Protein AF-X0WJX1-F1 (afdb_monomer_lite)

Organism: NCBI:txid412755

Structure (mmCIF, N/CA/C/O backbone):
data_AF-X0WJX1-F1
#
_entry.id   AF-X0WJX1-F1
#
loop_
_atom_site.group_PDB
_atom_site.id
_atom_site.type_symbol
_atom_site.label_atom_id
_atom_site.label_alt_id
_atom_site.label_comp_id
_atom_site.label_asym_id
_atom_site.label_entity_id
_atom_site.label_seq_id
_atom_site.pdbx_PDB_ins_code
_atom_site.Cartn_x
_atom_site.Cartn_y
_atom_site.Cartn_z
_atom_site.occupancy
_atom_site.B_iso_or_equiv
_atom_site.auth_seq_id
_atom_site.auth_comp_id
_atom_site.auth_asym_id
_atom_site.auth_atom_id
_atom_site.pdbx_PDB_model_num
ATOM 1 N N . ARG A 1 1 ? 23.189 -11.503 -20.095 1.00 78.62 1 ARG A N 1
ATOM 2 C CA . ARG A 1 1 ? 23.858 -11.093 -18.830 1.00 78.62 1 ARG A CA 1
ATOM 3 C C . ARG A 1 1 ? 22.917 -10.537 -17.749 1.00 78.62 1 ARG A C 1
ATOM 5 O O . ARG A 1 1 ? 22.653 -11.274 -16.818 1.00 78.62 1 ARG A O 1
ATOM 12 N N . THR A 1 2 ? 22.376 -9.306 -17.807 1.00 86.94 2 THR A N 1
ATOM 13 C CA . THR A 1 2 ? 21.554 -8.773 -16.679 1.00 86.94 2 THR A CA 1
ATOM 14 C C . THR A 1 2 ? 20.270 -9.571 -16.423 1.00 86.94 2 THR A C 1
ATOM 16 O O . THR A 1 2 ? 19.954 -9.858 -15.275 1.00 86.94 2 THR A O 1
ATOM 19 N N . ARG A 1 3 ? 19.555 -9.987 -17.480 1.00 89.62 3 ARG A N 1
ATOM 20 C CA . ARG A 1 3 ? 18.350 -10.829 -17.344 1.00 89.62 3 ARG A CA 1
ATOM 21 C C . ARG A 1 3 ? 18.671 -12.186 -16.714 1.00 89.62 3 ARG A C 1
ATOM 23 O O . ARG A 1 3 ? 18.018 -12.564 -15.757 1.00 89.62 3 ARG A O 1
ATOM 30 N N . GLU A 1 4 ? 19.732 -12.846 -17.180 1.00 94.75 4 GLU A N 1
ATOM 31 C CA . GLU A 1 4 ? 20.215 -14.113 -16.604 1.00 94.75 4 GLU A CA 1
ATOM 32 C C . GLU A 1 4 ? 20.578 -13.968 -15.122 1.00 94.75 4 GLU A C 1
ATOM 34 O O . GLU A 1 4 ? 20.281 -14.858 -14.336 1.00 94.75 4 GLU A O 1
ATOM 39 N N . MET A 1 5 ? 21.196 -12.846 -14.728 1.00 95.44 5 MET A N 1
ATOM 40 C CA . MET A 1 5 ? 21.497 -12.571 -13.320 1.00 95.44 5 MET A CA 1
ATOM 41 C C . MET A 1 5 ? 20.218 -12.435 -12.492 1.00 95.44 5 MET A C 1
ATOM 43 O O . MET A 1 5 ? 20.130 -13.039 -11.430 1.00 95.44 5 MET A O 1
ATOM 47 N N . ILE A 1 6 ? 19.227 -11.674 -12.969 1.00 94.31 6 ILE A N 1
ATOM 48 C CA . ILE A 1 6 ? 17.937 -11.510 -12.279 1.00 94.31 6 ILE A CA 1
ATOM 49 C C . ILE A 1 6 ? 17.223 -12.856 -12.157 1.00 94.31 6 ILE A C 1
ATOM 51 O O . ILE A 1 6 ? 16.832 -13.243 -11.062 1.00 94.31 6 ILE A O 1
ATOM 55 N N . GLU A 1 7 ? 17.109 -13.595 -13.257 1.00 97.25 7 GLU A N 1
ATOM 56 C CA . GLU A 1 7 ? 16.493 -14.921 -13.284 1.00 97.25 7 GLU A CA 1
ATOM 57 C C . GLU A 1 7 ? 17.189 -15.892 -12.321 1.00 97.25 7 GLU A C 1
ATOM 59 O O . GLU A 1 7 ? 16.522 -16.561 -11.534 1.00 97.25 7 GLU A O 1
ATOM 64 N N . TRP A 1 8 ? 18.529 -15.925 -12.331 1.00 98.19 8 TRP A N 1
ATOM 65 C CA . TRP A 1 8 ? 19.324 -16.728 -11.402 1.00 98.19 8 TRP A CA 1
ATOM 66 C C . TRP A 1 8 ? 19.063 -16.321 -9.948 1.00 98.19 8 TRP A C 1
ATOM 68 O O . TRP A 1 8 ? 18.790 -17.193 -9.130 1.00 98.19 8 TRP A O 1
ATOM 78 N N . MET A 1 9 ? 19.072 -15.021 -9.625 1.00 97.25 9 MET A N 1
ATOM 79 C CA . MET A 1 9 ? 18.833 -14.540 -8.257 1.00 97.25 9 MET A CA 1
ATOM 80 C C . MET A 1 9 ? 17.450 -14.949 -7.750 1.00 97.25 9 MET A C 1
ATOM 82 O O . MET A 1 9 ? 17.339 -15.491 -6.655 1.00 97.25 9 MET A O 1
ATOM 86 N N . ILE A 1 10 ? 16.398 -14.733 -8.545 1.00 97.81 10 ILE A N 1
ATOM 87 C CA . ILE A 1 10 ? 15.034 -15.091 -8.139 1.00 97.81 10 ILE A CA 1
ATOM 88 C C . ILE A 1 10 ? 14.882 -16.607 -7.998 1.00 97.81 10 ILE A C 1
ATOM 90 O O . ILE A 1 10 ? 14.261 -17.069 -7.040 1.00 97.81 10 ILE A O 1
ATOM 94 N N . ARG A 1 11 ? 15.491 -17.387 -8.899 1.00 98.44 11 ARG A N 1
ATOM 95 C CA . ARG A 1 11 ? 15.515 -18.848 -8.793 1.00 98.44 11 ARG A CA 1
ATOM 96 C C . ARG A 1 11 ? 16.143 -19.310 -7.489 1.00 98.44 11 ARG A C 1
ATOM 98 O O . ARG A 1 11 ? 15.548 -20.128 -6.794 1.00 98.44 11 ARG A O 1
ATOM 105 N N . GLU A 1 12 ? 17.322 -18.799 -7.153 1.00 98.44 12 GLU A N 1
ATOM 106 C CA . GLU A 1 12 ? 18.006 -19.199 -5.925 1.00 98.44 12 GLU A CA 1
ATOM 107 C C . GLU A 1 12 ? 17.235 -18.748 -4.679 1.00 98.44 12 GLU A C 1
ATOM 109 O O . GLU A 1 12 ? 17.105 -19.529 -3.740 1.00 98.44 12 GLU A O 1
ATOM 114 N N . ILE A 1 13 ? 16.632 -17.554 -4.685 1.00 97.75 13 ILE A N 1
ATOM 115 C CA . ILE A 1 13 ? 15.759 -17.114 -3.589 1.00 97.75 13 ILE A CA 1
ATOM 116 C C . ILE A 1 13 ? 14.587 -18.088 -3.410 1.00 97.75 13 ILE A C 1
ATOM 118 O O . ILE A 1 13 ? 14.368 -18.568 -2.302 1.00 97.75 13 ILE A O 1
ATOM 122 N N . LYS A 1 14 ? 13.855 -18.426 -4.477 1.00 97.88 14 LYS A N 1
ATOM 123 C CA . LYS A 1 14 ? 12.682 -19.311 -4.391 1.00 97.88 14 LYS A CA 1
ATOM 124 C C . LYS A 1 14 ? 13.047 -20.749 -4.001 1.00 97.88 14 LYS A C 1
ATOM 126 O O . LYS A 1 14 ? 12.298 -21.368 -3.255 1.00 97.88 14 LYS A O 1
ATOM 131 N N . ARG A 1 15 ? 14.217 -21.255 -4.416 1.00 98.06 15 ARG A N 1
ATOM 132 C CA . ARG A 1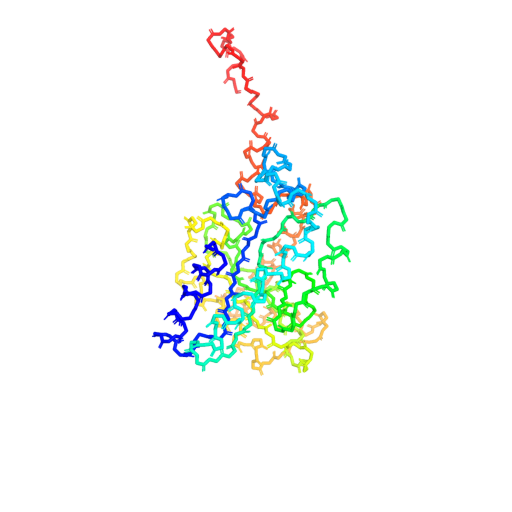 15 ? 14.733 -22.568 -3.971 1.00 98.06 15 ARG A CA 1
ATOM 133 C C . ARG A 1 15 ? 14.989 -22.615 -2.472 1.00 98.06 15 ARG A C 1
ATOM 135 O O . ARG A 1 15 ? 14.699 -23.621 -1.836 1.00 98.06 15 ARG A O 1
ATOM 142 N N . ASN A 1 16 ? 15.566 -21.543 -1.932 1.00 98.12 16 ASN A N 1
ATOM 143 C CA . ASN A 1 16 ? 15.944 -21.466 -0.522 1.00 98.12 16 ASN A CA 1
ATOM 144 C C . ASN A 1 16 ? 14.793 -20.979 0.373 1.00 98.12 16 ASN A C 1
ATOM 146 O O . ASN A 1 16 ? 14.820 -21.213 1.577 1.00 98.12 16 ASN A O 1
ATOM 150 N N . VAL A 1 17 ? 13.774 -20.340 -0.206 1.00 97.69 17 VAL A N 1
ATOM 151 C CA . VAL A 1 17 ? 12.553 -19.892 0.476 1.00 97.69 17 VAL A CA 1
ATOM 152 C C . VAL A 1 17 ? 11.328 -20.393 -0.306 1.00 97.69 17 VAL A C 1
ATOM 154 O O . VAL A 1 17 ? 10.692 -19.612 -1.021 1.00 97.69 17 VAL A O 1
ATOM 157 N N . PRO A 1 18 ? 10.980 -21.693 -0.202 1.00 94.50 18 PRO A N 1
ATOM 158 C CA . PRO A 1 18 ? 9.884 -22.284 -0.976 1.00 94.50 18 PRO A CA 1
ATOM 159 C C . PRO A 1 18 ? 8.539 -21.580 -0.763 1.00 94.50 18 PRO A C 1
ATOM 161 O O . PRO A 1 18 ? 7.772 -21.415 -1.714 1.00 94.50 18 PRO A O 1
ATOM 164 N N . ASP A 1 19 ? 8.304 -21.064 0.446 1.00 96.38 19 ASP A N 1
ATOM 165 C CA . ASP A 1 19 ? 7.074 -20.362 0.833 1.00 96.38 19 ASP A CA 1
ATOM 166 C C . ASP A 1 19 ? 7.036 -18.889 0.394 1.00 96.38 19 ASP A C 1
ATOM 168 O O . ASP A 1 19 ? 6.080 -18.174 0.695 1.00 96.38 19 ASP A O 1
ATOM 172 N N . LEU A 1 20 ? 8.050 -18.400 -0.336 1.00 95.81 20 LEU A N 1
ATOM 173 C CA . LEU A 1 20 ? 8.022 -17.050 -0.897 1.00 95.81 20 LEU A CA 1
ATOM 174 C C . LEU A 1 20 ? 6.826 -16.912 -1.849 1.00 95.81 20 LEU A C 1
ATOM 176 O O . LEU A 1 20 ? 6.872 -17.405 -2.975 1.00 95.81 20 LEU A O 1
ATOM 180 N N . ALA A 1 21 ? 5.770 -16.238 -1.401 1.00 94.00 21 ALA A N 1
ATOM 181 C CA . ALA A 1 21 ? 4.528 -16.087 -2.157 1.00 94.00 21 ALA A CA 1
ATOM 182 C C . ALA A 1 21 ? 4.485 -14.803 -2.993 1.00 94.00 21 ALA A C 1
ATOM 184 O O . ALA A 1 21 ? 3.851 -14.772 -4.047 1.00 94.00 21 ALA A O 1
ATOM 185 N N . ALA A 1 22 ? 5.158 -13.740 -2.546 1.00 93.19 22 ALA A N 1
ATOM 186 C CA . ALA A 1 22 ? 5.108 -12.444 -3.205 1.00 93.19 22 ALA A CA 1
ATOM 187 C C . ALA A 1 22 ? 6.441 -11.695 -3.135 1.00 93.19 22 ALA A C 1
ATOM 189 O O . ALA A 1 22 ? 7.168 -11.775 -2.146 1.00 93.19 22 ALA A O 1
ATOM 190 N N . ILE A 1 23 ? 6.725 -10.918 -4.178 1.00 92.88 23 ILE A N 1
ATOM 191 C CA . ILE A 1 23 ? 7.817 -9.946 -4.219 1.00 92.88 23 ILE A CA 1
ATOM 192 C C . ILE A 1 23 ? 7.201 -8.573 -4.440 1.00 92.88 23 ILE A C 1
ATOM 194 O O . ILE A 1 23 ? 6.496 -8.357 -5.424 1.00 92.88 23 ILE A O 1
ATOM 198 N N . VAL A 1 24 ? 7.502 -7.631 -3.548 1.00 89.19 24 VAL A N 1
ATOM 199 C CA . VAL A 1 24 ? 7.179 -6.218 -3.750 1.00 89.19 24 VAL A CA 1
ATOM 200 C C . VAL A 1 24 ? 8.448 -5.499 -4.189 1.00 89.19 24 VAL A C 1
ATOM 202 O O . VAL A 1 24 ? 9.474 -5.575 -3.519 1.00 89.19 24 VAL A O 1
ATOM 205 N N . THR A 1 25 ? 8.390 -4.813 -5.323 1.00 85.88 25 THR A N 1
ATOM 206 C CA . THR A 1 25 ? 9.507 -4.047 -5.878 1.00 85.88 25 THR A CA 1
ATOM 207 C C . THR A 1 25 ? 9.059 -2.649 -6.287 1.00 85.88 25 THR A C 1
ATOM 209 O O . THR A 1 25 ? 7.868 -2.330 -6.282 1.00 85.88 25 THR A O 1
ATOM 212 N N . GLY A 1 26 ? 10.013 -1.791 -6.620 1.00 81.88 26 GLY A N 1
ATOM 213 C CA . GLY A 1 26 ? 9.748 -0.451 -7.105 1.00 81.88 26 GLY A CA 1
ATOM 214 C C . GLY A 1 26 ? 10.733 -0.043 -8.188 1.00 81.88 26 GLY A C 1
ATOM 215 O O . GLY A 1 26 ? 11.885 -0.468 -8.193 1.00 81.88 26 GLY A O 1
ATOM 216 N N . ALA A 1 27 ? 10.260 0.796 -9.101 1.00 74.69 27 ALA A N 1
ATOM 217 C CA . ALA A 1 27 ? 11.082 1.498 -10.075 1.00 74.69 27 ALA A CA 1
ATOM 218 C C . ALA A 1 27 ? 10.940 2.997 -9.805 1.00 74.69 27 ALA A C 1
ATOM 220 O O . ALA A 1 27 ? 10.311 3.732 -10.565 1.00 74.69 27 ALA A O 1
ATOM 221 N N . ASN A 1 28 ? 11.496 3.440 -8.680 1.00 65.06 28 ASN A N 1
ATOM 222 C CA . ASN A 1 28 ? 11.810 4.842 -8.458 1.00 65.06 28 ASN A CA 1
ATOM 223 C C . ASN A 1 28 ? 13.327 5.036 -8.558 1.00 65.06 28 ASN A C 1
ATOM 225 O O . ASN A 1 28 ? 14.093 4.188 -8.110 1.00 65.06 28 ASN A O 1
ATOM 229 N N . ASP A 1 29 ? 13.712 6.097 -9.268 1.00 59.12 29 ASP A N 1
ATOM 230 C CA . ASP A 1 29 ? 14.718 7.129 -8.966 1.00 59.12 29 ASP A CA 1
ATOM 231 C C . ASP A 1 29 ? 16.084 6.793 -8.288 1.00 59.12 29 ASP A C 1
ATOM 233 O O . ASP A 1 29 ? 17.008 7.591 -8.381 1.00 59.12 29 ASP A O 1
ATOM 237 N N . SER A 1 30 ? 16.315 5.611 -7.716 1.00 50.62 30 SER A N 1
ATOM 238 C CA . SER A 1 30 ? 17.460 5.296 -6.844 1.00 50.62 30 SER A CA 1
ATOM 239 C C . SER A 1 30 ? 18.292 4.079 -7.303 1.00 50.62 30 SER A C 1
ATOM 241 O O . SER A 1 30 ? 18.772 3.299 -6.485 1.00 50.62 30 SER A O 1
ATOM 243 N N . GLY A 1 31 ? 18.479 3.888 -8.616 1.00 50.78 31 GLY A N 1
ATOM 244 C CA . GLY A 1 31 ? 19.425 2.897 -9.172 1.00 50.78 31 GLY A CA 1
ATOM 245 C C . GLY A 1 31 ? 18.824 1.563 -9.640 1.00 50.78 31 GLY A C 1
ATOM 246 O O . GLY A 1 31 ? 19.484 0.834 -10.375 1.00 50.78 31 GLY A O 1
ATOM 247 N N . ALA A 1 32 ? 17.551 1.289 -9.341 1.00 58.50 32 ALA A N 1
ATOM 248 C CA . ALA A 1 32 ? 16.763 0.218 -9.976 1.00 58.50 32 ALA A CA 1
ATOM 249 C C . ALA A 1 32 ? 16.060 0.682 -11.275 1.00 58.50 32 ALA A C 1
ATOM 251 O O . ALA A 1 32 ? 15.139 0.034 -11.771 1.00 58.50 32 ALA A O 1
ATOM 252 N N . GLY A 1 33 ? 16.463 1.844 -11.804 1.00 66.94 33 GLY A N 1
ATOM 253 C CA . GLY A 1 33 ? 15.782 2.543 -12.889 1.00 66.94 33 GLY A CA 1
ATOM 254 C C . GLY A 1 33 ? 15.712 1.735 -14.184 1.00 66.94 33 GLY A C 1
ATOM 255 O O . GLY A 1 33 ? 16.702 1.183 -14.665 1.00 66.94 33 GLY A O 1
ATOM 256 N N . LEU A 1 34 ? 14.529 1.715 -14.790 1.00 83.50 34 LEU A N 1
ATOM 257 C CA . LEU A 1 34 ? 14.324 1.166 -16.125 1.00 83.50 34 LEU A CA 1
ATOM 258 C C . LEU A 1 34 ? 14.951 2.124 -17.134 1.00 83.50 34 LEU A C 1
ATOM 260 O O . LEU A 1 34 ? 14.511 3.265 -17.225 1.00 83.50 34 LEU A O 1
ATOM 264 N N . CYS A 1 35 ? 15.990 1.689 -17.851 1.00 86.38 35 CYS A N 1
ATOM 265 C CA . CYS A 1 35 ? 16.678 2.507 -18.860 1.00 86.38 35 CYS A CA 1
ATOM 266 C C . CYS A 1 35 ? 15.691 3.266 -19.764 1.00 86.38 35 CYS A C 1
ATOM 268 O O . CYS A 1 35 ? 14.713 2.687 -20.214 1.00 86.38 35 CYS A O 1
ATOM 270 N N . TRP A 1 36 ? 15.956 4.548 -20.009 1.00 87.94 36 TRP A N 1
ATOM 271 C CA . TRP A 1 36 ? 15.158 5.489 -20.797 1.00 87.94 36 TRP A CA 1
ATOM 272 C C . TRP A 1 36 ? 13.685 5.621 -20.378 1.00 87.94 36 TRP A C 1
ATOM 274 O O . TRP A 1 36 ? 12.875 6.042 -21.201 1.00 87.94 36 TRP A O 1
ATOM 284 N N . ALA A 1 37 ? 13.318 5.260 -19.145 1.00 86.81 37 ALA A N 1
ATOM 285 C CA . ALA A 1 37 ? 12.020 5.634 -18.582 1.00 86.81 37 ALA A CA 1
ATOM 286 C C . ALA A 1 37 ? 11.960 7.147 -18.325 1.00 86.81 37 ALA A C 1
ATOM 288 O O . ALA A 1 37 ? 12.982 7.762 -18.001 1.00 86.81 37 ALA A O 1
ATOM 289 N N . ALA A 1 38 ? 10.767 7.730 -18.450 1.00 86.50 38 ALA A N 1
ATOM 290 C CA . ALA A 1 38 ? 10.569 9.177 -18.389 1.00 86.50 38 ALA A CA 1
ATOM 291 C C . ALA A 1 38 ? 11.017 9.793 -17.052 1.00 86.50 38 ALA A C 1
ATOM 293 O O . ALA A 1 38 ? 11.699 10.817 -17.025 1.00 86.50 38 ALA A O 1
ATOM 294 N N . ALA A 1 39 ? 10.675 9.146 -15.936 1.00 81.44 39 ALA A N 1
ATOM 295 C CA . ALA A 1 39 ? 10.770 9.743 -14.604 1.00 81.44 39 ALA A CA 1
ATOM 296 C C . ALA A 1 39 ? 12.065 9.423 -13.828 1.00 81.44 39 ALA A C 1
ATOM 298 O O . ALA A 1 39 ? 12.080 9.389 -12.594 1.00 81.44 39 ALA A O 1
ATOM 299 N N . GLN A 1 40 ? 13.167 9.161 -14.531 1.00 79.12 40 GLN A N 1
ATOM 300 C CA . GLN A 1 40 ? 14.485 9.047 -13.900 1.00 79.12 40 GLN A CA 1
ATOM 301 C C . GLN A 1 40 ? 14.994 10.435 -13.460 1.00 79.12 40 GLN A C 1
ATOM 303 O O . GLN A 1 40 ? 14.834 11.396 -14.205 1.00 79.12 40 GLN A O 1
ATOM 308 N N . TYR A 1 41 ? 15.657 10.557 -12.296 1.00 75.31 41 TYR A N 1
ATOM 309 C CA . TYR A 1 41 ? 16.205 11.843 -11.803 1.00 75.31 41 TYR A CA 1
ATOM 310 C C . TYR A 1 41 ? 17.024 12.642 -12.834 1.00 75.31 41 TYR A C 1
ATOM 312 O O . TYR A 1 41 ? 16.776 13.837 -12.978 1.00 75.31 41 TYR A O 1
ATOM 320 N N . PRO A 1 42 ? 17.990 12.043 -13.556 1.00 79.88 42 PRO A N 1
ATOM 321 C CA . PRO A 1 42 ? 18.753 12.753 -14.588 1.00 79.88 42 PRO A CA 1
ATOM 322 C C . PRO A 1 42 ? 17.984 12.945 -15.910 1.00 79.88 42 PRO A C 1
ATOM 324 O O . PRO A 1 42 ? 18.572 13.388 -16.895 1.00 79.88 42 PRO A O 1
ATOM 327 N N . GLY A 1 43 ? 16.701 12.584 -15.958 1.00 82.50 43 GLY A N 1
ATOM 328 C CA . GLY A 1 43 ? 15.929 12.408 -17.183 1.00 82.50 43 GLY A CA 1
ATOM 329 C C . GLY A 1 43 ? 16.190 11.054 -17.859 1.00 82.50 43 GLY A C 1
ATOM 330 O O . GLY A 1 43 ? 17.018 10.270 -17.382 1.00 82.50 43 GLY A O 1
ATOM 331 N N . PRO A 1 44 ? 15.498 10.765 -18.977 1.00 86.81 44 PRO A N 1
ATOM 332 C CA . PRO A 1 44 ? 15.606 9.493 -19.686 1.00 86.81 44 PRO A CA 1
ATOM 333 C C . PRO A 1 44 ? 17.050 9.170 -20.079 1.00 86.81 44 PRO A C 1
ATOM 335 O O . PRO A 1 44 ? 17.638 9.850 -20.923 1.00 86.81 44 PRO A O 1
ATOM 338 N N . ASN A 1 45 ? 17.623 8.114 -19.497 1.00 86.44 45 ASN A N 1
ATOM 339 C CA . ASN A 1 45 ? 18.992 7.707 -19.789 1.00 86.44 45 ASN A CA 1
ATOM 340 C C . ASN A 1 45 ? 19.208 6.186 -19.765 1.00 86.44 45 ASN A C 1
ATOM 342 O O . ASN A 1 45 ? 18.409 5.409 -19.241 1.00 86.44 45 ASN A O 1
ATOM 346 N N . GLY A 1 46 ? 20.324 5.738 -20.334 1.00 86.94 46 GLY A N 1
ATOM 347 C CA . GLY A 1 46 ? 20.749 4.344 -20.268 1.00 86.94 46 GLY A CA 1
ATOM 348 C C . GLY A 1 46 ? 21.524 3.903 -21.506 1.00 86.94 46 GLY A C 1
ATOM 349 O O . GLY A 1 46 ? 21.850 4.723 -22.367 1.00 86.94 46 GLY A O 1
ATOM 350 N N . PRO A 1 47 ? 21.821 2.598 -21.630 1.00 88.56 47 PRO A N 1
ATOM 351 C CA . PRO A 1 47 ? 22.508 2.063 -22.797 1.00 88.56 47 PRO A CA 1
ATOM 352 C C . PRO A 1 47 ? 21.753 2.365 -24.096 1.00 88.56 47 PRO A C 1
ATOM 354 O O . PRO A 1 47 ? 20.529 2.225 -24.164 1.00 88.56 47 PRO A O 1
ATOM 357 N N . GLN A 1 48 ? 22.483 2.736 -25.151 1.00 91.06 48 GLN A N 1
ATOM 358 C CA . GLN A 1 48 ? 21.891 3.138 -26.433 1.00 91.06 48 GLN A CA 1
ATOM 359 C C . GLN A 1 48 ? 21.022 2.035 -27.058 1.00 91.06 48 GLN A C 1
ATOM 361 O O . GLN A 1 48 ? 19.976 2.327 -27.631 1.00 91.06 48 GLN A O 1
ATOM 366 N N . HIS A 1 49 ? 21.408 0.765 -26.896 1.00 89.56 49 HIS A N 1
ATOM 367 C CA . HIS A 1 49 ? 20.654 -0.374 -27.431 1.00 89.56 49 HIS A CA 1
ATOM 368 C C . HIS A 1 49 ? 19.266 -0.549 -26.790 1.00 89.56 49 HIS A C 1
ATOM 370 O O . HIS A 1 49 ? 18.420 -1.230 -27.358 1.00 89.56 49 HIS A O 1
ATOM 376 N N . CYS A 1 50 ? 19.013 0.064 -25.629 1.00 88.88 50 CYS A N 1
ATOM 377 C CA . CYS A 1 50 ? 17.708 0.026 -24.973 1.00 88.88 50 CYS A CA 1
ATOM 378 C C . CYS A 1 50 ? 16.786 1.184 -25.370 1.00 88.88 50 CYS A C 1
ATOM 380 O O . CYS A 1 50 ? 15.614 1.167 -24.995 1.00 88.88 50 CYS A O 1
ATOM 382 N N . ARG A 1 51 ? 17.296 2.203 -26.075 1.00 90.81 51 ARG A N 1
ATOM 383 C CA . ARG A 1 51 ? 16.582 3.468 -26.307 1.00 90.81 51 ARG A CA 1
ATOM 384 C C . ARG A 1 51 ? 15.299 3.296 -27.115 1.00 90.81 51 ARG A C 1
ATOM 386 O O . ARG A 1 51 ? 14.318 3.968 -26.834 1.00 90.81 51 ARG A O 1
ATOM 393 N N . SER A 1 52 ? 15.308 2.399 -28.098 1.00 93.19 52 SER A N 1
ATOM 394 C CA . SER A 1 52 ? 14.158 2.116 -28.966 1.00 93.19 52 SER A CA 1
ATOM 395 C C . SER A 1 52 ? 13.144 1.144 -28.357 1.00 93.19 52 SER A C 1
ATOM 397 O O . SER A 1 52 ? 12.093 0.911 -28.946 1.00 93.19 52 SER A O 1
ATOM 399 N N . ILE A 1 53 ? 13.445 0.554 -27.198 1.00 91.81 53 ILE A N 1
ATOM 400 C CA . ILE A 1 53 ? 12.534 -0.357 -26.504 1.00 91.81 53 ILE A CA 1
ATOM 401 C C . ILE A 1 53 ? 11.572 0.497 -25.676 1.00 91.81 53 ILE A C 1
ATOM 403 O O . ILE A 1 53 ? 12.020 1.367 -24.938 1.00 91.81 53 ILE A O 1
ATOM 407 N N . SER A 1 54 ? 10.263 0.268 -25.764 1.00 91.62 54 SER A N 1
ATOM 408 C CA . SER A 1 54 ? 9.298 1.020 -24.953 1.00 91.62 54 SER A CA 1
ATOM 409 C C . SER A 1 54 ? 9.405 0.672 -23.463 1.00 91.62 54 SER A C 1
ATOM 411 O O . SER A 1 54 ? 9.820 -0.432 -23.092 1.00 91.62 54 SER A O 1
ATOM 413 N N . THR A 1 55 ? 8.987 1.588 -22.583 1.00 90.25 55 THR A N 1
ATOM 414 C CA . THR A 1 55 ? 8.937 1.337 -21.132 1.00 90.25 55 THR A CA 1
ATOM 415 C C . THR A 1 55 ? 8.068 0.128 -20.798 1.00 90.25 55 THR A C 1
ATOM 417 O O . THR A 1 55 ? 8.521 -0.749 -20.065 1.00 90.25 55 THR A O 1
ATOM 420 N N . ALA A 1 56 ? 6.897 -0.009 -21.423 1.00 91.75 56 ALA A N 1
ATOM 421 C CA . ALA A 1 56 ? 6.037 -1.176 -21.249 1.00 91.75 56 ALA A CA 1
ATOM 422 C C . ALA A 1 56 ? 6.720 -2.500 -21.627 1.00 91.75 56 ALA A C 1
ATOM 424 O O . ALA A 1 56 ? 6.675 -3.462 -20.858 1.00 91.75 56 ALA A O 1
ATOM 425 N N . GLN A 1 57 ? 7.446 -2.543 -22.752 1.00 93.62 57 GLN A N 1
ATOM 426 C CA . GLN A 1 57 ? 8.187 -3.741 -23.156 1.00 93.62 57 GLN A CA 1
ATOM 427 C C . GLN A 1 57 ? 9.315 -4.077 -22.170 1.00 93.62 57 GLN A C 1
ATOM 429 O O . GLN A 1 57 ? 9.549 -5.255 -21.889 1.00 93.62 57 GLN A O 1
ATOM 434 N N . ARG A 1 58 ? 9.995 -3.063 -21.614 1.00 90.88 58 ARG A N 1
ATOM 435 C CA . ARG A 1 58 ? 11.027 -3.237 -20.576 1.00 90.88 58 ARG A CA 1
ATOM 436 C C . ARG A 1 58 ? 10.443 -3.784 -19.273 1.00 90.88 58 ARG A C 1
ATOM 438 O O . ARG A 1 58 ? 10.994 -4.742 -18.733 1.00 90.88 58 ARG A O 1
ATOM 445 N N . VAL A 1 59 ? 9.326 -3.224 -18.802 1.00 92.31 59 VAL A N 1
ATOM 446 C CA . VAL A 1 59 ? 8.616 -3.691 -17.597 1.00 92.31 59 VAL A CA 1
ATOM 447 C C . VAL A 1 59 ? 8.157 -5.129 -17.777 1.00 92.31 59 VAL A C 1
ATOM 449 O O . VAL A 1 59 ? 8.488 -5.975 -16.949 1.00 92.31 59 VAL A O 1
ATOM 452 N N . ARG A 1 60 ? 7.469 -5.433 -18.883 1.00 94.75 60 ARG A N 1
ATOM 453 C CA . ARG A 1 60 ? 7.012 -6.789 -19.204 1.00 94.75 60 ARG A CA 1
ATOM 454 C C . ARG A 1 60 ? 8.170 -7.784 -19.194 1.00 94.75 60 ARG A C 1
ATOM 456 O O . ARG A 1 60 ? 8.123 -8.780 -18.483 1.00 94.75 60 ARG A O 1
ATOM 463 N N . THR A 1 61 ? 9.234 -7.459 -19.925 1.00 94.25 61 THR A N 1
ATOM 464 C CA . THR A 1 61 ? 10.471 -8.247 -20.009 1.00 9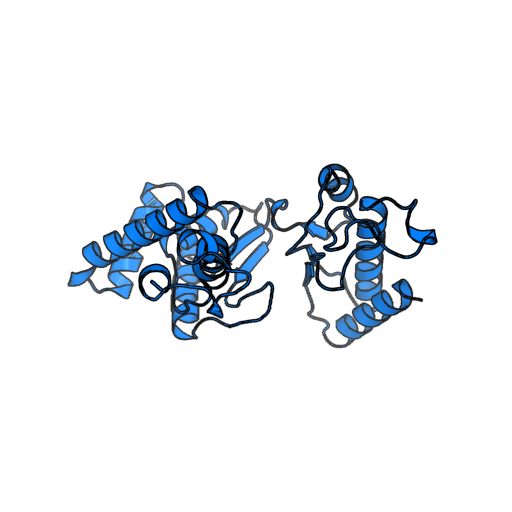4.25 61 THR A CA 1
ATOM 465 C C . THR A 1 61 ? 11.047 -8.550 -18.627 1.00 94.25 61 THR A C 1
ATOM 467 O O . THR A 1 61 ? 11.436 -9.689 -18.360 1.00 94.25 61 THR A O 1
ATOM 470 N N . LEU A 1 62 ? 11.126 -7.546 -17.753 1.00 93.62 62 LEU A N 1
ATOM 471 C CA . LEU A 1 62 ? 11.624 -7.705 -16.391 1.00 93.62 62 LEU A CA 1
ATOM 472 C C . LEU A 1 62 ? 10.705 -8.613 -15.562 1.00 93.62 62 LEU A C 1
ATOM 474 O O . LEU A 1 62 ? 11.191 -9.560 -14.949 1.00 93.62 62 LEU A O 1
ATOM 478 N N . CYS A 1 63 ? 9.393 -8.374 -15.594 1.00 95.75 63 CYS A N 1
ATOM 479 C CA . CYS A 1 63 ? 8.410 -9.166 -14.853 1.00 95.75 63 CYS A CA 1
ATOM 480 C C . CYS A 1 63 ? 8.420 -10.638 -15.292 1.00 95.75 63 CYS A C 1
ATOM 482 O O . CYS A 1 63 ? 8.481 -11.529 -14.451 1.00 95.75 63 CYS A O 1
ATOM 484 N N . GLU A 1 64 ? 8.443 -10.905 -16.601 1.00 97.31 64 GLU A N 1
ATOM 485 C CA . GLU A 1 64 ? 8.553 -12.262 -17.153 1.00 97.31 64 GLU A CA 1
ATOM 486 C C . GLU A 1 64 ? 9.848 -12.954 -16.703 1.00 97.31 64 GLU A C 1
ATOM 488 O O . GLU A 1 64 ? 9.823 -14.126 -16.338 1.00 97.31 64 GLU A O 1
ATOM 493 N N . THR A 1 65 ? 10.966 -12.218 -16.664 1.00 96.81 65 THR A N 1
ATOM 494 C CA . THR A 1 65 ? 12.264 -12.744 -16.199 1.00 96.81 65 THR A CA 1
ATOM 495 C C . THR A 1 65 ? 12.202 -13.145 -14.718 1.00 96.81 65 THR A C 1
ATOM 497 O O . THR A 1 65 ? 12.714 -14.196 -14.336 1.00 96.81 65 THR A O 1
ATOM 500 N N . ILE A 1 66 ? 11.547 -12.334 -13.881 1.00 97.12 66 ILE A N 1
ATOM 501 C CA . ILE A 1 66 ? 11.345 -12.629 -12.456 1.00 97.12 66 ILE A CA 1
ATOM 502 C C . ILE A 1 66 ? 10.467 -13.878 -12.290 1.00 97.12 66 ILE A C 1
ATOM 504 O O . ILE A 1 66 ? 10.858 -14.811 -11.590 1.00 97.12 66 ILE A O 1
ATOM 508 N N . HIS A 1 67 ? 9.318 -13.938 -12.971 1.00 98.19 67 HIS A N 1
ATOM 509 C CA . HIS A 1 67 ? 8.414 -15.095 -12.920 1.00 98.19 67 HIS A CA 1
ATOM 510 C C . HIS A 1 67 ? 9.085 -16.381 -13.406 1.00 98.19 67 HIS A C 1
ATOM 512 O O . HIS A 1 67 ? 8.927 -17.436 -12.796 1.00 98.19 67 HIS A O 1
ATOM 518 N N . GLN A 1 68 ? 9.882 -16.304 -14.473 1.00 98.12 68 GLN A N 1
ATOM 519 C CA . GLN A 1 68 ? 10.666 -17.435 -14.965 1.00 98.12 68 GLN A CA 1
ATOM 520 C C . GLN A 1 68 ? 11.668 -17.931 -13.917 1.00 98.12 68 GLN A C 1
ATOM 522 O O . GLN A 1 68 ? 11.750 -19.138 -13.683 1.00 98.12 68 GLN A O 1
ATOM 527 N N . GLY A 1 69 ? 12.388 -17.017 -13.257 1.00 98.12 69 GLY A N 1
ATOM 528 C CA . GLY A 1 69 ? 13.290 -17.364 -12.160 1.00 98.12 69 GLY A CA 1
ATOM 529 C C . GLY A 1 69 ? 12.554 -18.090 -11.034 1.00 98.12 69 GLY A C 1
ATOM 530 O O . GLY A 1 69 ? 12.980 -19.164 -10.616 1.00 98.12 69 GLY A O 1
ATOM 531 N N . ALA A 1 70 ? 11.400 -17.569 -10.609 1.00 98.25 70 ALA A N 1
ATOM 532 C CA . ALA A 1 70 ? 10.590 -18.181 -9.556 1.00 98.25 70 ALA A CA 1
ATOM 533 C C . ALA A 1 70 ? 10.129 -19.601 -9.932 1.00 98.25 70 ALA A C 1
ATOM 535 O O . ALA A 1 70 ? 10.347 -20.541 -9.163 1.00 98.25 70 ALA A O 1
ATOM 536 N N . ARG A 1 71 ? 9.605 -19.798 -11.152 1.00 98.06 71 ARG A N 1
ATOM 537 C CA . ARG A 1 71 ? 9.193 -21.123 -11.657 1.00 98.06 71 ARG A CA 1
ATOM 538 C C . ARG A 1 71 ? 10.326 -22.135 -11.625 1.00 98.06 71 ARG A C 1
ATOM 540 O O . ARG A 1 71 ? 10.155 -23.238 -11.117 1.00 98.06 71 ARG A O 1
ATOM 547 N N . GLN A 1 72 ? 11.504 -21.754 -12.116 1.00 98.25 72 GLN A N 1
ATOM 548 C CA . GLN A 1 72 ? 12.689 -22.617 -12.060 1.00 98.25 72 GLN A CA 1
ATOM 549 C C . GLN A 1 72 ? 13.173 -22.879 -10.629 1.00 98.25 72 GLN A C 1
ATOM 551 O O . GLN A 1 72 ? 13.925 -23.830 -10.388 1.00 98.25 72 GLN A O 1
ATOM 556 N N . GLY A 1 73 ? 12.792 -22.008 -9.695 1.00 97.56 73 GLY A N 1
ATOM 557 C CA . GLY A 1 73 ? 13.096 -22.143 -8.283 1.00 97.56 73 GLY A CA 1
ATOM 558 C C . GLY A 1 73 ? 12.094 -22.987 -7.501 1.00 97.56 73 GLY A C 1
ATOM 559 O O . GLY A 1 73 ? 12.376 -23.313 -6.355 1.00 97.56 73 GLY A O 1
ATOM 560 N N . GLY A 1 74 ? 10.973 -23.383 -8.114 1.00 96.88 74 GLY A N 1
ATOM 561 C CA . GLY A 1 74 ? 10.024 -24.334 -7.535 1.00 96.88 74 GLY A CA 1
ATOM 562 C C . GLY A 1 74 ? 8.594 -23.824 -7.366 1.00 96.88 74 GLY A C 1
ATOM 563 O O . GLY A 1 74 ? 7.790 -24.534 -6.773 1.00 96.88 74 GLY A O 1
ATOM 564 N N . GLY A 1 75 ? 8.235 -22.635 -7.867 1.00 96.06 75 GLY A N 1
ATOM 565 C CA . GLY A 1 75 ? 6.832 -22.208 -7.849 1.00 96.06 75 GLY A CA 1
ATOM 566 C C . GLY A 1 75 ? 6.564 -20.812 -8.400 1.00 96.06 75 GLY A C 1
ATOM 567 O O . GLY A 1 75 ? 7.484 -20.054 -8.690 1.00 96.06 75 GLY A O 1
ATOM 568 N N . GLU A 1 76 ? 5.285 -20.469 -8.526 1.00 96.94 76 GLU A N 1
ATOM 569 C CA . GLU A 1 76 ? 4.853 -19.115 -8.886 1.00 96.94 76 GLU A CA 1
ATOM 570 C C . GLU A 1 76 ? 5.045 -18.135 -7.718 1.00 96.94 76 GLU A C 1
ATOM 572 O O . GLU A 1 76 ? 5.167 -18.531 -6.553 1.00 96.94 76 GLU A O 1
ATOM 577 N N . ILE A 1 77 ? 5.030 -16.846 -8.050 1.00 97.00 77 ILE A N 1
ATOM 578 C CA . ILE A 1 77 ? 4.947 -15.740 -7.097 1.00 97.00 77 ILE A CA 1
ATOM 579 C C . ILE A 1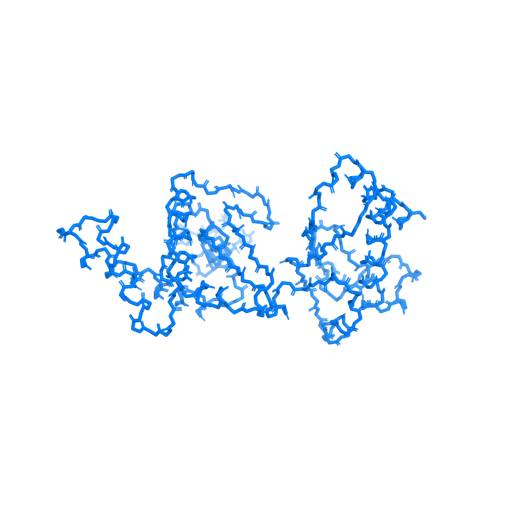 77 ? 3.950 -14.695 -7.601 1.00 97.00 77 ILE A C 1
ATOM 581 O O . ILE A 1 77 ? 3.660 -14.618 -8.795 1.00 97.00 77 ILE A O 1
ATOM 585 N N . VAL A 1 78 ? 3.492 -13.830 -6.702 1.00 95.56 78 VAL A N 1
ATOM 586 C CA . VAL A 1 78 ? 2.858 -12.557 -7.050 1.00 95.56 78 VAL A CA 1
ATOM 587 C C . VAL A 1 78 ? 3.928 -11.466 -7.089 1.00 95.56 78 VAL A C 1
ATOM 589 O O . VAL A 1 78 ? 4.612 -11.218 -6.096 1.00 95.56 78 VAL A O 1
ATOM 592 N N . LEU A 1 79 ? 4.077 -10.783 -8.221 1.00 95.31 79 LEU A N 1
ATOM 593 C CA . LEU A 1 79 ? 4.961 -9.627 -8.350 1.00 95.31 79 LEU A CA 1
ATOM 594 C C . LEU A 1 79 ? 4.152 -8.340 -8.192 1.00 95.31 79 LEU A C 1
ATOM 596 O O . LEU A 1 79 ? 3.210 -8.086 -8.938 1.00 95.31 79 LEU A O 1
ATOM 600 N N . ARG A 1 80 ? 4.527 -7.495 -7.235 1.00 92.88 80 ARG A N 1
ATOM 601 C CA . ARG A 1 80 ? 3.840 -6.229 -6.978 1.00 92.88 80 ARG A CA 1
ATOM 602 C C . ARG A 1 80 ? 4.791 -5.056 -7.119 1.00 92.88 80 ARG A C 1
ATOM 604 O O . ARG A 1 80 ? 5.838 -4.998 -6.485 1.00 92.88 80 ARG A O 1
ATOM 611 N N . TRP A 1 81 ? 4.389 -4.081 -7.909 1.00 90.69 81 TRP A N 1
ATOM 612 C CA . TRP A 1 81 ? 5.048 -2.795 -8.035 1.00 90.69 81 TRP A CA 1
ATOM 613 C C . TRP A 1 81 ? 4.481 -1.854 -6.968 1.00 90.69 81 TRP A C 1
ATOM 615 O O . TRP A 1 81 ? 3.397 -1.290 -7.119 1.00 90.69 81 TRP A O 1
ATOM 625 N N . GLY A 1 82 ? 5.191 -1.745 -5.843 1.00 85.19 82 GLY A N 1
ATOM 626 C CA . GLY A 1 82 ? 4.775 -0.962 -4.678 1.00 85.19 82 GLY A CA 1
ATOM 627 C C . GLY A 1 82 ? 5.111 0.523 -4.756 1.00 85.19 82 GLY A C 1
ATOM 628 O O . GLY A 1 82 ? 4.423 1.332 -4.133 1.00 85.19 82 GLY A O 1
ATOM 629 N N . ASN A 1 83 ? 6.130 0.877 -5.538 1.00 79.88 83 ASN A N 1
ATOM 630 C CA . ASN A 1 83 ? 6.477 2.257 -5.848 1.00 79.88 83 ASN A CA 1
ATOM 631 C C . ASN A 1 83 ? 6.917 2.372 -7.306 1.00 79.88 83 ASN A C 1
ATOM 633 O O . ASN A 1 83 ? 7.962 1.839 -7.678 1.00 79.88 83 ASN A O 1
ATOM 637 N N . VAL A 1 84 ? 6.140 3.054 -8.137 1.00 82.81 84 VAL A N 1
ATOM 638 C CA . VAL A 1 84 ? 6.493 3.292 -9.538 1.00 82.81 84 VAL A CA 1
ATOM 639 C C . VAL A 1 84 ? 6.272 4.747 -9.881 1.00 82.81 84 VAL A C 1
ATOM 641 O O . VAL A 1 84 ? 5.293 5.348 -9.448 1.00 82.81 84 VAL A O 1
ATOM 644 N N . ASN A 1 85 ? 7.194 5.294 -10.665 1.00 80.62 85 ASN A N 1
ATOM 645 C CA . ASN A 1 85 ? 7.080 6.632 -11.216 1.00 80.62 85 ASN A CA 1
ATOM 646 C C . ASN A 1 85 ? 7.074 6.519 -12.744 1.00 80.62 85 ASN A C 1
ATOM 648 O O . ASN A 1 85 ? 8.081 6.758 -13.401 1.00 80.62 85 ASN A O 1
ATOM 652 N N . PHE A 1 86 ? 5.965 6.037 -13.298 1.00 85.56 86 PHE A N 1
ATOM 653 C CA . PHE A 1 86 ? 5.753 6.011 -14.743 1.00 85.56 86 PHE A CA 1
ATOM 654 C C . PHE A 1 86 ? 5.103 7.333 -15.144 1.00 85.56 86 PHE A C 1
ATOM 656 O O . PHE A 1 86 ? 4.049 7.688 -14.617 1.00 85.56 86 PHE A O 1
ATOM 663 N N . TRP A 1 87 ? 5.750 8.075 -16.036 1.00 80.50 87 TRP A N 1
ATOM 664 C CA . TRP A 1 87 ? 5.332 9.426 -16.426 1.00 80.50 87 TRP A CA 1
ATOM 665 C C . TRP A 1 87 ? 5.113 9.486 -17.942 1.00 80.50 87 TRP A C 1
ATOM 667 O O . TRP A 1 87 ? 5.323 8.496 -18.626 1.00 80.50 87 TRP A O 1
ATOM 677 N N . ASP A 1 88 ? 4.637 10.609 -18.473 1.00 82.38 88 ASP A N 1
ATOM 678 C CA . ASP A 1 88 ? 4.356 10.800 -19.901 1.00 82.38 88 ASP A CA 1
ATOM 679 C C . ASP A 1 88 ? 3.514 9.670 -20.529 1.00 82.38 88 ASP A C 1
ATOM 681 O O . ASP A 1 88 ? 3.909 9.025 -21.496 1.00 82.38 88 ASP A O 1
ATOM 685 N N . HIS A 1 89 ? 2.365 9.368 -19.913 1.00 85.44 89 HIS A N 1
ATOM 686 C CA . HIS A 1 89 ? 1.442 8.311 -20.355 1.00 85.44 89 HIS A CA 1
ATOM 687 C C . HIS A 1 89 ? 2.036 6.886 -20.388 1.00 85.44 89 HIS A C 1
ATOM 689 O O . HIS A 1 89 ? 1.379 5.953 -20.849 1.00 85.44 89 HIS A O 1
ATOM 695 N N . GLU A 1 90 ? 3.235 6.656 -19.828 1.00 89.69 90 GLU A N 1
ATOM 696 C CA . GLU A 1 90 ? 3.838 5.318 -19.743 1.00 89.69 90 GLU A CA 1
ATOM 697 C C . GLU A 1 90 ? 2.891 4.315 -19.075 1.00 89.69 90 GLU A C 1
ATOM 699 O O . GLU A 1 90 ? 2.794 3.172 -19.525 1.00 89.69 90 GLU A O 1
ATOM 704 N N . MET A 1 91 ? 2.136 4.755 -18.062 1.00 90.88 91 MET A N 1
ATOM 705 C CA . MET A 1 91 ? 1.162 3.923 -17.354 1.00 90.88 91 MET A CA 1
ATOM 706 C C . MET A 1 91 ? 0.128 3.260 -18.270 1.00 90.88 91 MET A C 1
ATOM 708 O O . MET A 1 91 ? -0.163 2.074 -18.101 1.00 90.88 91 MET A O 1
ATOM 712 N N . GLU A 1 92 ? -0.379 3.996 -19.261 1.00 92.88 92 GLU A N 1
ATOM 713 C CA . GLU A 1 92 ? -1.411 3.532 -20.199 1.00 92.88 92 GLU A CA 1
ATOM 714 C C . GLU A 1 92 ? -0.908 2.376 -21.068 1.00 92.88 92 GLU A C 1
ATOM 716 O O . GLU A 1 92 ? -1.673 1.505 -21.471 1.00 92.88 92 GLU A O 1
ATOM 721 N N . THR A 1 93 ? 0.402 2.339 -21.320 1.00 93.44 93 THR A N 1
ATOM 722 C CA . THR A 1 93 ? 1.045 1.260 -22.079 1.00 93.44 93 THR A CA 1
ATOM 723 C C . THR A 1 93 ? 1.549 0.130 -21.185 1.00 93.44 93 THR A C 1
ATOM 725 O O . THR A 1 93 ? 1.564 -1.025 -21.607 1.00 93.44 93 THR A O 1
ATOM 728 N N . VAL A 1 94 ? 1.957 0.435 -19.949 1.00 93.69 94 VAL A N 1
ATOM 729 C CA . VAL A 1 94 ? 2.501 -0.546 -19.002 1.00 93.69 94 VAL A CA 1
ATOM 730 C C . VAL A 1 94 ? 1.405 -1.466 -18.471 1.00 93.69 94 VAL A C 1
ATOM 732 O O . VAL A 1 94 ? 1.599 -2.680 -18.512 1.00 93.69 94 VAL A O 1
ATOM 735 N N . LEU A 1 95 ? 0.270 -0.925 -18.003 1.00 94.75 95 LEU A N 1
ATOM 736 C CA . LEU A 1 95 ? -0.798 -1.725 -17.377 1.00 94.75 95 LEU A CA 1
ATOM 737 C C . LEU A 1 95 ? -1.287 -2.876 -18.263 1.00 94.75 95 LEU A C 1
ATOM 739 O O . LEU A 1 95 ? -1.284 -4.011 -17.785 1.00 94.75 95 LEU A O 1
ATOM 743 N N . PRO A 1 96 ? -1.630 -2.652 -19.548 1.00 95.81 96 PRO A N 1
ATOM 744 C CA . PRO A 1 96 ? -2.129 -3.725 -20.408 1.00 95.81 96 PRO A CA 1
ATOM 745 C C . PRO A 1 96 ? -1.066 -4.775 -20.756 1.00 95.81 96 PRO A C 1
ATOM 747 O O . PRO A 1 96 ? -1.401 -5.844 -21.259 1.00 95.81 96 PRO A O 1
ATOM 750 N N . MET A 1 97 ? 0.218 -4.472 -20.537 1.00 96.12 97 MET A N 1
ATOM 751 C CA . MET A 1 97 ? 1.344 -5.353 -20.855 1.00 96.12 97 MET A CA 1
ATOM 752 C C . MET A 1 97 ? 1.895 -6.108 -19.641 1.00 96.12 97 MET A C 1
ATOM 754 O O . MET A 1 97 ? 2.844 -6.885 -19.798 1.00 96.12 97 MET A O 1
ATOM 758 N N . LEU A 1 98 ? 1.340 -5.894 -18.443 1.00 96.00 98 LEU A N 1
ATOM 759 C CA . LEU A 1 98 ? 1.743 -6.650 -17.263 1.00 96.00 98 LEU A CA 1
ATOM 760 C C . LEU A 1 98 ? 1.426 -8.141 -17.473 1.00 96.00 98 LEU A C 1
ATOM 762 O O . LEU A 1 98 ? 0.302 -8.486 -17.842 1.00 96.00 98 LEU A O 1
ATOM 766 N N . PRO A 1 99 ? 2.395 -9.048 -17.260 1.00 96.69 99 PRO A N 1
ATOM 767 C CA . PRO A 1 99 ? 2.111 -10.473 -17.326 1.00 96.69 99 PRO A CA 1
ATOM 768 C C . PRO A 1 99 ? 1.202 -10.893 -16.155 1.00 96.69 99 PRO A C 1
ATOM 770 O O . PRO A 1 99 ? 1.130 -10.177 -15.151 1.00 96.69 99 PRO A O 1
ATOM 773 N N . PRO A 1 100 ? 0.549 -12.069 -16.229 1.00 95.75 100 PRO A N 1
ATOM 774 C CA . PRO A 1 100 ? -0.237 -12.606 -15.118 1.00 95.75 100 PRO A CA 1
ATOM 775 C C . PRO A 1 100 ? 0.531 -12.598 -13.789 1.00 95.75 100 PRO A C 1
ATOM 777 O O . PRO A 1 100 ? 1.763 -12.652 -13.773 1.00 95.75 100 PRO A O 1
ATOM 780 N N . ASN A 1 101 ? -0.198 -12.536 -12.671 1.00 94.88 101 ASN A N 1
ATOM 781 C CA . ASN A 1 101 ? 0.367 -12.432 -11.319 1.00 94.88 101 ASN A CA 1
ATOM 782 C C . ASN A 1 101 ? 1.305 -11.225 -11.129 1.00 94.88 101 ASN A C 1
ATOM 784 O O . ASN A 1 101 ? 2.231 -11.278 -10.318 1.00 94.88 101 ASN A O 1
ATOM 788 N N . THR A 1 102 ? 1.084 -10.141 -11.878 1.00 96.06 102 THR A N 1
ATOM 789 C CA . THR A 1 102 ? 1.844 -8.893 -11.762 1.00 96.06 102 THR A CA 1
ATOM 790 C C . THR A 1 102 ? 0.904 -7.714 -11.605 1.00 96.06 102 THR A C 1
ATOM 792 O O . THR A 1 102 ? 0.009 -7.528 -12.422 1.00 96.06 102 THR A O 1
ATOM 795 N N . PHE A 1 103 ? 1.132 -6.895 -10.583 1.00 94.75 103 PHE A N 1
ATOM 796 C CA . PHE A 1 103 ? 0.218 -5.817 -10.211 1.00 94.75 103 PHE A CA 1
ATOM 797 C C . PHE A 1 103 ? 0.972 -4.529 -9.906 1.00 94.75 103 PHE A C 1
ATOM 799 O O . PHE A 1 103 ? 2.070 -4.565 -9.352 1.00 94.75 103 PHE A O 1
ATOM 806 N N . ILE A 1 104 ? 0.369 -3.384 -10.216 1.00 93.06 104 ILE A N 1
ATOM 807 C CA . ILE A 1 104 ? 0.794 -2.080 -9.698 1.00 93.06 104 ILE A CA 1
ATOM 808 C C . ILE A 1 104 ? -0.135 -1.737 -8.541 1.00 93.06 104 ILE A C 1
ATOM 810 O O . ILE A 1 104 ? -1.345 -1.708 -8.715 1.00 93.06 104 ILE A O 1
ATOM 814 N N . ASN A 1 105 ? 0.421 -1.510 -7.348 1.00 91.25 105 ASN A N 1
ATOM 815 C CA . ASN A 1 105 ? -0.375 -1.461 -6.117 1.00 91.25 105 ASN A CA 1
ATOM 816 C C . ASN A 1 105 ? -1.489 -0.408 -6.131 1.00 91.25 105 ASN A C 1
ATOM 818 O O . ASN A 1 105 ? -2.545 -0.665 -5.574 1.00 91.25 105 ASN A O 1
ATOM 822 N N . ASN A 1 106 ? -1.258 0.751 -6.746 1.00 87.81 106 ASN A N 1
ATOM 823 C CA . ASN A 1 106 ? -2.259 1.820 -6.799 1.00 87.81 106 ASN A CA 1
ATOM 824 C C . ASN A 1 106 ? -3.340 1.589 -7.871 1.00 87.81 106 ASN A C 1
ATOM 826 O O . ASN A 1 106 ? -4.338 2.297 -7.865 1.00 87.81 106 ASN A O 1
ATOM 830 N N . GLU A 1 107 ? -3.141 0.614 -8.761 1.00 91.88 107 GLU A N 1
ATOM 831 C CA . GLU A 1 107 ? -4.027 0.303 -9.893 1.00 91.88 107 GLU A CA 1
ATOM 832 C C . GLU A 1 107 ? -4.754 -1.042 -9.708 1.00 91.88 107 GLU A C 1
ATOM 834 O O . GLU A 1 107 ? -5.608 -1.413 -10.509 1.00 91.88 107 GLU A O 1
ATOM 839 N N . ASP A 1 108 ? -4.411 -1.803 -8.664 1.00 91.75 108 ASP A N 1
ATOM 840 C CA . ASP A 1 108 ? -5.026 -3.093 -8.363 1.00 91.75 108 ASP A CA 1
ATOM 841 C C . ASP A 1 108 ? -6.170 -2.928 -7.361 1.00 91.75 108 ASP A C 1
ATOM 843 O O . ASP A 1 108 ? -5.948 -2.803 -6.156 1.00 91.75 108 ASP A O 1
ATOM 847 N N . ALA A 1 109 ? -7.401 -2.985 -7.867 1.00 88.56 109 ALA A N 1
ATOM 848 C CA . ALA A 1 109 ? -8.612 -2.910 -7.056 1.00 88.56 109 ALA A CA 1
ATOM 849 C C . ALA A 1 109 ? -8.762 -4.074 -6.056 1.00 88.56 109 ALA A C 1
ATOM 851 O O . ALA A 1 109 ? -9.502 -3.937 -5.087 1.00 88.56 109 ALA A O 1
ATOM 852 N N . SER A 1 110 ? -8.054 -5.193 -6.259 1.00 90.25 110 SER A N 1
ATOM 853 C CA . SER A 1 110 ? -8.082 -6.345 -5.345 1.00 90.25 110 SER A CA 1
ATOM 854 C C . SER A 1 110 ? -7.161 -6.191 -4.128 1.00 90.25 110 SER A C 1
ATOM 856 O O . SER A 1 110 ? -7.131 -7.069 -3.258 1.00 90.25 110 SER A O 1
ATOM 858 N N . LEU A 1 111 ? -6.381 -5.104 -4.064 1.00 92.06 111 LEU A N 1
ATOM 859 C CA . LEU A 1 111 ? -5.446 -4.841 -2.978 1.00 92.06 111 LEU A CA 1
ATOM 860 C C . LEU A 1 111 ? -6.015 -3.842 -1.972 1.00 92.06 111 LEU A C 1
ATOM 862 O O . LEU A 1 111 ? -6.162 -2.654 -2.255 1.00 92.06 111 LEU A O 1
ATOM 866 N N . THR A 1 112 ? -6.148 -4.295 -0.731 1.00 92.31 112 THR A N 1
ATOM 867 C CA . THR A 1 112 ? -6.352 -3.414 0.419 1.00 92.31 112 THR A CA 1
ATOM 868 C C . THR A 1 112 ? -5.013 -3.093 1.076 1.00 92.31 112 THR A C 1
ATOM 870 O O . THR A 1 112 ? -4.226 -3.981 1.403 1.00 92.31 112 THR A O 1
ATOM 873 N N . ILE A 1 113 ? -4.742 -1.808 1.308 1.00 91.00 113 ILE A N 1
ATOM 874 C CA . ILE A 1 113 ? -3.529 -1.347 1.992 1.00 91.00 113 ILE A CA 1
ATOM 875 C C . ILE A 1 113 ? -3.919 -0.642 3.281 1.00 91.00 113 ILE A C 1
ATOM 877 O O . ILE A 1 113 ? -4.652 0.346 3.264 1.00 91.00 113 ILE A O 1
ATOM 881 N N . THR A 1 114 ? -3.368 -1.104 4.396 1.00 93.88 114 THR A N 1
ATOM 882 C CA . THR A 1 114 ? -3.590 -0.499 5.709 1.00 93.88 114 THR A CA 1
ATOM 883 C C . THR A 1 114 ? -2.356 -0.681 6.596 1.00 93.88 114 THR A C 1
ATOM 885 O O . THR A 1 114 ? -1.395 -1.356 6.225 1.00 93.88 114 THR A O 1
ATOM 888 N N . GLY A 1 115 ? -2.317 -0.021 7.745 1.00 94.75 115 GLY A N 1
ATOM 889 C CA . GLY A 1 115 ? -1.166 -0.063 8.638 1.00 94.75 115 GLY A CA 1
ATOM 890 C C . GLY A 1 115 ? -1.132 1.111 9.601 1.00 94.75 115 GLY A C 1
ATOM 891 O O . GLY A 1 115 ? -2.109 1.851 9.751 1.00 94.75 115 GLY A O 1
ATOM 892 N N . THR A 1 116 ? 0.024 1.307 10.226 1.00 95.25 116 THR A N 1
ATOM 893 C CA . THR A 1 116 ? 0.276 2.525 10.994 1.00 95.25 116 THR A CA 1
ATOM 894 C C . THR A 1 116 ? 0.535 3.709 10.057 1.00 95.25 116 THR A C 1
ATOM 896 O O . THR A 1 116 ? 0.728 3.567 8.844 1.00 95.25 116 THR A O 1
ATOM 899 N N . GLN A 1 117 ? 0.561 4.918 10.612 1.00 92.31 117 GLN A N 1
ATOM 900 C CA . GLN A 1 117 ? 0.790 6.141 9.845 1.00 92.31 117 GLN A CA 1
ATOM 901 C C . GLN A 1 117 ? 2.278 6.422 9.577 1.00 92.31 117 GLN A C 1
ATOM 903 O O . GLN A 1 117 ? 2.585 7.464 8.998 1.00 92.31 117 GLN A O 1
ATOM 908 N N . ILE A 1 118 ? 3.210 5.517 9.922 1.00 90.88 118 ILE A N 1
ATOM 909 C CA . ILE A 1 118 ? 4.662 5.743 9.783 1.00 90.88 118 ILE A CA 1
ATOM 910 C C . ILE A 1 118 ? 5.067 6.184 8.370 1.00 90.88 118 ILE A C 1
ATOM 912 O O . ILE A 1 118 ? 5.848 7.118 8.212 1.00 90.88 118 ILE A O 1
ATOM 916 N N . ASN A 1 119 ? 4.463 5.601 7.329 1.00 84.25 119 ASN A N 1
ATOM 917 C CA . ASN A 1 119 ? 4.762 5.957 5.938 1.00 84.25 119 ASN A CA 1
ATOM 918 C C . ASN A 1 119 ? 4.368 7.395 5.575 1.00 84.25 119 ASN A C 1
ATOM 920 O O . ASN A 1 119 ? 5.023 8.005 4.736 1.00 84.25 119 ASN A O 1
ATOM 924 N N . ARG A 1 120 ? 3.318 7.938 6.200 1.00 83.62 120 ARG A N 1
ATOM 925 C CA . ARG A 1 120 ? 2.819 9.300 5.942 1.00 83.62 120 ARG A CA 1
ATOM 926 C C . ARG A 1 120 ? 3.416 10.329 6.896 1.00 83.62 120 ARG A C 1
ATOM 928 O O . ARG A 1 120 ? 3.604 11.486 6.522 1.00 83.62 120 ARG A O 1
ATOM 935 N N . MET A 1 121 ? 3.709 9.903 8.124 1.00 87.38 121 MET A N 1
ATOM 936 C CA . MET A 1 121 ? 3.996 10.785 9.252 1.00 87.38 121 MET A CA 1
ATOM 937 C C . MET A 1 121 ? 5.436 10.714 9.752 1.00 87.38 121 MET A C 1
ATOM 939 O O . MET A 1 121 ? 5.779 11.464 10.664 1.00 87.38 121 MET A O 1
ATOM 943 N N . PHE A 1 122 ? 6.303 9.896 9.144 1.00 85.88 122 PHE A N 1
ATOM 944 C CA . PHE A 1 122 ? 7.733 9.887 9.454 1.00 85.88 122 PHE A CA 1
ATOM 945 C C . PHE A 1 122 ? 8.300 11.328 9.515 1.00 85.88 122 PHE A C 1
ATOM 947 O O . PHE A 1 122 ? 8.070 12.107 8.580 1.00 85.88 122 PHE A O 1
ATOM 954 N N . PRO A 1 123 ? 9.047 11.703 10.576 1.00 84.81 123 PRO A N 1
ATOM 955 C CA . PRO A 1 123 ? 9.652 10.836 11.599 1.00 84.81 123 PRO A CA 1
ATOM 956 C C . PRO A 1 123 ? 8.778 10.533 12.829 1.00 84.81 123 PRO A C 1
ATOM 958 O O . PRO A 1 123 ? 9.272 9.930 13.780 1.00 84.81 123 PRO A O 1
ATOM 961 N N . PHE A 1 124 ? 7.503 10.927 12.850 1.00 87.94 124 PHE A N 1
ATOM 962 C CA . PHE A 1 124 ? 6.607 10.584 13.954 1.00 87.94 124 PHE A CA 1
ATOM 963 C C . PHE A 1 124 ? 6.223 9.101 13.899 1.00 87.94 124 PHE A C 1
ATOM 965 O O . PHE A 1 124 ? 5.701 8.617 12.894 1.00 87.94 124 PHE A O 1
ATOM 972 N N . ARG A 1 125 ? 6.494 8.399 15.001 1.00 90.81 125 ARG A N 1
ATOM 973 C CA . ARG A 1 125 ? 6.139 6.994 15.248 1.00 90.81 125 ARG A CA 1
ATOM 974 C C . ARG A 1 125 ? 4.967 6.934 16.229 1.00 90.81 125 ARG A C 1
ATOM 976 O O . ARG A 1 125 ? 4.667 7.923 16.894 1.00 90.81 125 ARG A O 1
ATOM 983 N N . GLY A 1 126 ? 4.341 5.775 16.350 1.00 92.50 126 GLY A N 1
ATOM 984 C CA . GLY A 1 126 ? 3.328 5.490 17.361 1.00 92.50 126 GLY A CA 1
ATOM 985 C C . GLY A 1 126 ? 1.895 5.804 16.932 1.00 92.50 126 GLY A C 1
ATOM 986 O O . GLY A 1 126 ? 0.986 5.751 17.753 1.00 92.50 126 GLY A O 1
ATOM 987 N N . MET A 1 127 ? 1.679 6.186 15.671 1.00 92.69 127 MET A N 1
ATOM 988 C CA . MET A 1 127 ? 0.407 6.753 15.229 1.00 92.69 127 MET A CA 1
ATOM 989 C C . MET A 1 127 ? -0.409 5.729 14.445 1.00 92.69 127 MET A C 1
ATOM 991 O O . MET A 1 127 ? -0.052 5.346 13.330 1.00 92.69 127 MET A O 1
ATOM 995 N N . VAL A 1 128 ? -1.538 5.324 15.018 1.00 95.75 128 VAL A N 1
ATOM 996 C CA . VAL A 1 128 ? -2.565 4.502 14.371 1.00 95.75 128 VAL A CA 1
ATOM 997 C C . VAL A 1 128 ? -3.779 5.391 14.158 1.00 95.75 128 VAL A C 1
ATOM 999 O O . VAL A 1 128 ? -4.162 6.093 15.082 1.00 95.75 128 VAL A O 1
ATOM 1002 N N . ASP A 1 129 ? -4.374 5.366 12.965 1.00 96.50 129 ASP A N 1
ATOM 1003 C CA . ASP A 1 129 ? -5.635 6.060 12.670 1.00 96.50 129 ASP A CA 1
ATOM 1004 C C . ASP A 1 129 ? -6.766 5.025 12.611 1.00 96.50 129 ASP A C 1
ATOM 1006 O O . ASP A 1 129 ? -6.934 4.381 11.568 1.00 96.50 129 ASP A O 1
ATOM 1010 N N . PRO A 1 130 ? -7.530 4.817 13.704 1.00 97.19 130 PRO A N 1
ATOM 1011 C CA . PRO A 1 130 ? -8.479 3.720 13.739 1.00 97.19 130 PRO A CA 1
ATOM 1012 C C . PRO A 1 130 ? -9.591 3.867 12.709 1.00 97.19 130 PRO A C 1
ATOM 1014 O O . PRO A 1 130 ? -10.004 2.879 12.110 1.00 97.19 130 PRO A O 1
ATOM 1017 N N . LEU A 1 131 ? -10.041 5.095 12.442 1.00 97.00 131 LEU A N 1
ATOM 1018 C CA . LEU A 1 131 ? -11.111 5.337 11.482 1.00 97.00 131 LEU A CA 1
ATOM 1019 C C . LEU A 1 131 ? -10.660 5.027 10.048 1.00 97.00 131 LEU A C 1
ATOM 1021 O O . LEU A 1 131 ? -11.423 4.435 9.280 1.00 97.00 131 LEU A O 1
ATOM 1025 N N . ALA A 1 132 ? -9.416 5.369 9.693 1.00 95.62 132 ALA A N 1
ATOM 1026 C CA . ALA A 1 132 ? -8.842 4.993 8.402 1.00 95.62 132 ALA A CA 1
ATOM 1027 C C . ALA A 1 132 ? -8.691 3.473 8.256 1.00 95.62 132 ALA A C 1
ATOM 1029 O O . ALA A 1 132 ? -8.986 2.942 7.186 1.00 95.62 132 ALA A O 1
ATOM 1030 N N . VAL A 1 133 ? -8.270 2.773 9.316 1.00 96.44 133 VAL A N 1
AT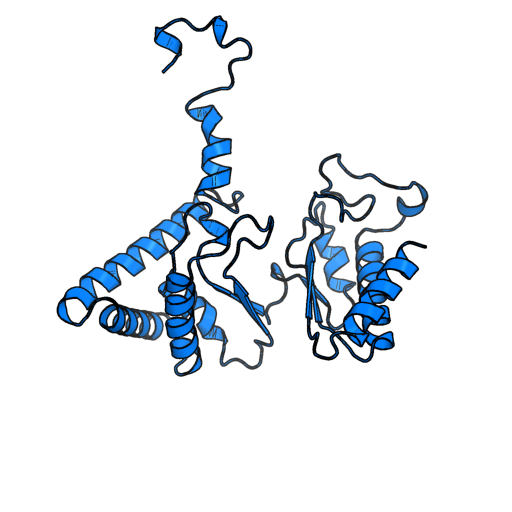OM 1031 C CA . VAL A 1 133 ? -8.129 1.309 9.293 1.00 96.44 133 VAL A CA 1
ATOM 1032 C C . VAL A 1 133 ? -9.489 0.629 9.150 1.00 96.44 133 VAL A C 1
ATOM 1034 O O . VAL A 1 133 ? -9.636 -0.206 8.263 1.00 96.44 133 VAL A O 1
ATOM 1037 N N . VAL A 1 134 ? -10.497 1.016 9.944 1.00 97.00 134 VAL A N 1
ATOM 1038 C CA . VAL A 1 134 ? -11.856 0.453 9.832 1.00 97.00 134 VAL A CA 1
ATOM 1039 C C . VAL A 1 134 ? -12.398 0.665 8.419 1.00 97.00 134 VAL A C 1
ATOM 1041 O O . VAL A 1 134 ? -12.887 -0.279 7.810 1.00 97.00 134 VAL A O 1
ATOM 1044 N N . LYS A 1 135 ? -12.241 1.873 7.856 1.00 95.62 135 LYS A N 1
ATOM 1045 C CA . LYS A 1 135 ? -12.653 2.172 6.476 1.00 95.62 135 LYS A CA 1
ATOM 1046 C C . LYS A 1 135 ? -11.924 1.304 5.445 1.00 95.62 135 LYS A C 1
ATOM 1048 O O . LYS A 1 135 ? -12.558 0.798 4.528 1.00 95.62 135 LYS A O 1
ATOM 1053 N N . ALA A 1 136 ? -10.608 1.140 5.574 1.00 93.81 136 ALA A N 1
ATOM 1054 C CA . ALA A 1 136 ? -9.818 0.330 4.647 1.00 93.81 136 ALA A CA 1
ATOM 1055 C C . ALA A 1 136 ? -10.212 -1.155 4.684 1.00 93.81 136 ALA A C 1
ATOM 1057 O O . ALA A 1 136 ? -10.064 -1.843 3.683 1.00 93.81 136 ALA A O 1
ATOM 1058 N N . MET A 1 137 ? -10.729 -1.635 5.816 1.00 94.62 137 MET A N 1
ATOM 1059 C CA . MET A 1 137 ? -11.154 -3.022 5.999 1.00 94.62 137 MET A CA 1
ATOM 1060 C C . MET A 1 137 ? -12.611 -3.292 5.600 1.00 94.62 137 MET A C 1
ATOM 1062 O O . MET A 1 137 ? -13.015 -4.449 5.602 1.00 94.62 137 MET A O 1
ATOM 1066 N N . GLU A 1 138 ? -13.407 -2.283 5.230 1.00 94.00 138 GLU A N 1
ATOM 1067 C CA . GLU A 1 138 ? -14.796 -2.496 4.774 1.00 94.00 138 GLU A CA 1
ATOM 1068 C C . GLU A 1 138 ? -14.916 -3.451 3.576 1.00 94.00 138 GLU A C 1
ATOM 1070 O O . GLU A 1 138 ? -15.814 -4.290 3.599 1.00 94.00 138 GLU A O 1
ATOM 1075 N N . PRO A 1 139 ? -14.029 -3.396 2.560 1.00 91.25 139 PRO A N 1
ATOM 1076 C CA . PRO A 1 139 ? -14.095 -4.314 1.425 1.00 91.25 139 PRO A CA 1
ATOM 1077 C C . PRO A 1 139 ? -13.613 -5.732 1.753 1.00 91.25 139 PRO A C 1
ATOM 1079 O O . PRO A 1 139 ? -13.769 -6.618 0.929 1.00 91.25 139 PRO A O 1
ATOM 1082 N N . PHE A 1 140 ? -13.023 -5.976 2.930 1.00 90.88 140 PHE A N 1
ATOM 1083 C CA . PHE A 1 140 ? -12.428 -7.272 3.284 1.00 90.88 140 PHE A CA 1
ATOM 1084 C C . PHE A 1 140 ? -13.324 -8.509 3.061 1.00 90.88 140 PHE A C 1
ATOM 1086 O O . PHE A 1 140 ? -12.785 -9.537 2.662 1.00 90.88 140 PHE A O 1
ATOM 1093 N N . PRO A 1 141 ? -14.651 -8.466 3.302 1.00 89.81 141 PRO A N 1
ATOM 1094 C CA . PRO A 1 141 ? -15.522 -9.626 3.084 1.00 89.81 141 PRO A CA 1
ATOM 1095 C C . PRO A 1 141 ? -15.818 -9.919 1.614 1.00 89.81 141 PRO A C 1
ATOM 1097 O O . PRO A 1 141 ? -16.420 -10.946 1.316 1.00 89.81 141 PRO A O 1
ATOM 1100 N N . ASP A 1 142 ? -15.492 -8.989 0.720 1.00 87.88 142 ASP A N 1
ATOM 1101 C CA . ASP A 1 142 ? -15.742 -9.116 -0.705 1.00 87.88 142 ASP A CA 1
ATOM 1102 C C . ASP A 1 142 ? -14.707 -10.064 -1.327 1.00 87.88 142 ASP A C 1
ATOM 1104 O O . ASP A 1 142 ? -13.501 -9.893 -1.144 1.00 87.88 142 ASP A O 1
ATOM 1108 N N . GLU A 1 143 ? -15.173 -11.051 -2.096 1.00 85.75 143 GLU A N 1
ATOM 1109 C CA . GLU A 1 143 ? -14.314 -11.997 -2.822 1.00 85.75 143 GLU A CA 1
ATOM 1110 C C . GLU A 1 143 ? -13.382 -11.291 -3.824 1.00 85.75 143 GLU A C 1
ATOM 1112 O O . GLU A 1 143 ? -12.367 -11.854 -4.235 1.00 85.75 143 GLU A O 1
ATOM 1117 N N . SER A 1 144 ? -13.701 -10.048 -4.207 1.00 84.44 144 SER A N 1
ATOM 1118 C CA . SER A 1 144 ? -12.850 -9.214 -5.058 1.00 84.44 144 SER A CA 1
ATOM 1119 C C . SER A 1 144 ? -11.559 -8.757 -4.369 1.00 84.44 144 SER A C 1
ATOM 1121 O O . SER A 1 144 ? -10.590 -8.441 -5.064 1.00 84.44 144 SER A O 1
ATOM 1123 N N . VAL A 1 145 ? -11.489 -8.762 -3.031 1.00 85.06 145 VAL A N 1
ATOM 1124 C CA . VAL A 1 145 ? -10.257 -8.472 -2.285 1.00 85.06 145 VAL A CA 1
ATOM 1125 C C . VAL A 1 145 ? -9.397 -9.729 -2.191 1.00 85.06 145 VAL A C 1
ATOM 1127 O O . VAL A 1 145 ? -9.576 -10.582 -1.326 1.00 85.06 145 VAL A O 1
ATOM 1130 N N . GLY A 1 146 ? -8.404 -9.826 -3.073 1.00 82.69 146 GLY A N 1
ATOM 1131 C CA . GLY A 1 146 ? -7.467 -10.948 -3.097 1.00 82.69 146 GLY A CA 1
ATOM 1132 C C . GLY A 1 146 ? -6.275 -10.794 -2.150 1.00 82.69 146 GLY A C 1
ATOM 1133 O O . GLY A 1 146 ? -5.627 -11.788 -1.827 1.00 82.69 146 GLY A O 1
ATOM 1134 N N . ASN A 1 147 ? -5.925 -9.566 -1.739 1.00 88.38 147 ASN A N 1
ATOM 1135 C CA . ASN A 1 147 ? -4.694 -9.302 -0.988 1.00 88.38 147 ASN A CA 1
ATOM 1136 C C . ASN A 1 147 ? -4.844 -8.166 0.031 1.00 88.38 147 ASN A C 1
ATOM 1138 O O . ASN A 1 147 ? -5.447 -7.130 -0.250 1.00 88.38 147 ASN A O 1
ATOM 1142 N N . ILE A 1 148 ? -4.172 -8.312 1.178 1.00 90.44 148 ILE A N 1
ATOM 1143 C CA . ILE A 1 148 ? -3.982 -7.232 2.151 1.00 90.44 148 ILE A CA 1
ATOM 1144 C C . ILE A 1 148 ? -2.490 -6.973 2.340 1.00 90.44 148 ILE A C 1
ATOM 1146 O O . ILE A 1 148 ? -1.726 -7.879 2.666 1.00 90.44 148 ILE A O 1
ATOM 1150 N N . LEU A 1 149 ? -2.080 -5.714 2.191 1.00 90.25 149 LEU A N 1
ATOM 1151 C CA . LEU A 1 149 ? -0.739 -5.255 2.530 1.00 90.25 149 LEU A CA 1
ATOM 1152 C C . LEU A 1 149 ? -0.769 -4.470 3.843 1.00 90.25 149 LEU A C 1
ATOM 1154 O O . LEU A 1 149 ? -1.314 -3.364 3.900 1.00 90.25 149 LEU A O 1
ATOM 1158 N N . LEU A 1 150 ? -0.124 -5.029 4.866 1.00 93.12 150 LEU A N 1
ATOM 1159 C CA . LEU A 1 150 ? 0.056 -4.402 6.172 1.00 93.12 150 LEU A CA 1
ATOM 1160 C C . LEU A 1 150 ? 1.386 -3.645 6.224 1.00 93.12 150 LEU A C 1
ATOM 1162 O O . LEU A 1 150 ? 2.437 -4.200 5.903 1.00 93.12 150 LEU A O 1
ATOM 1166 N N . ARG A 1 151 ? 1.350 -2.368 6.614 1.00 90.38 151 ARG A N 1
ATOM 1167 C CA . ARG A 1 151 ? 2.530 -1.489 6.627 1.00 90.38 151 ARG A CA 1
ATOM 1168 C C . ARG A 1 151 ? 2.863 -1.009 8.034 1.00 90.38 151 ARG A C 1
ATOM 1170 O O . ARG A 1 151 ? 2.132 -0.205 8.607 1.00 90.38 151 ARG A O 1
ATOM 1177 N N . PHE A 1 152 ? 4.008 -1.457 8.542 1.00 93.06 152 PHE A N 1
ATOM 1178 C CA . PHE A 1 152 ? 4.515 -1.117 9.881 1.00 93.06 152 PHE A CA 1
ATOM 1179 C C . PHE A 1 152 ? 5.880 -0.446 9.863 1.00 93.06 152 PHE A C 1
ATOM 1181 O O . PHE A 1 152 ? 6.409 -0.084 10.906 1.00 93.06 152 PHE A O 1
ATOM 1188 N N . SER A 1 153 ? 6.456 -0.280 8.682 1.00 89.06 153 SER A N 1
ATOM 1189 C CA . SER A 1 153 ? 7.751 0.343 8.493 1.00 89.06 153 SER A CA 1
ATOM 1190 C C . SER A 1 153 ? 7.693 1.347 7.362 1.00 89.06 153 SER A C 1
ATOM 1192 O O . SER A 1 153 ? 6.780 1.349 6.527 1.00 89.06 153 SER A O 1
ATOM 1194 N N . ASP A 1 154 ? 8.676 2.232 7.359 1.00 84.19 154 ASP A N 1
ATOM 1195 C CA . ASP A 1 154 ? 8.904 3.160 6.277 1.00 84.19 154 ASP A CA 1
ATOM 1196 C C . ASP A 1 154 ? 9.353 2.424 5.004 1.00 84.19 154 ASP A C 1
ATOM 1198 O O . ASP A 1 154 ? 10.542 2.194 4.782 1.00 84.19 154 ASP A O 1
ATOM 1202 N N . GLN A 1 155 ? 8.404 2.075 4.138 1.00 71.25 155 GLN A N 1
ATOM 1203 C CA . GLN A 1 155 ? 8.629 1.107 3.061 1.00 71.25 155 GLN A CA 1
ATOM 1204 C C . GLN A 1 155 ? 9.504 1.628 1.909 1.00 71.25 155 GLN A C 1
ATOM 1206 O O . GLN A 1 155 ? 10.003 0.835 1.120 1.00 71.25 155 GLN A O 1
ATOM 1211 N N . TYR A 1 156 ? 9.668 2.949 1.766 1.00 68.50 156 TYR A N 1
ATOM 1212 C CA . TYR A 1 156 ? 10.357 3.517 0.594 1.00 68.50 156 TYR A CA 1
ATOM 1213 C C . TYR A 1 156 ? 11.855 3.703 0.799 1.00 68.50 156 TYR A C 1
ATOM 1215 O O . TYR A 1 156 ? 12.616 3.594 -0.156 1.00 68.50 156 TYR A O 1
ATOM 1223 N N . TYR A 1 157 ? 12.279 4.010 2.025 1.00 71.56 157 TYR A N 1
ATOM 1224 C CA . TYR A 1 157 ? 13.689 4.252 2.334 1.00 71.56 157 TYR A CA 1
ATOM 1225 C C . TYR A 1 157 ? 14.187 3.424 3.522 1.00 71.56 157 TYR A C 1
ATOM 1227 O O . TYR A 1 157 ? 15.340 3.591 3.910 1.00 71.56 157 TYR A O 1
ATOM 1235 N N . GLY A 1 158 ? 13.339 2.578 4.123 1.00 77.94 158 GLY A N 1
ATOM 1236 C CA . GLY A 1 158 ? 13.709 1.741 5.266 1.00 77.94 158 GLY A CA 1
ATOM 1237 C C . GLY A 1 158 ? 14.206 2.547 6.466 1.00 77.94 158 GLY A C 1
ATOM 1238 O O . GLY A 1 158 ? 15.086 2.089 7.185 1.00 77.94 158 GLY A O 1
ATOM 1239 N N . ARG A 1 159 ? 13.721 3.786 6.653 1.00 81.62 159 ARG A N 1
ATOM 1240 C CA . ARG A 1 159 ? 14.308 4.725 7.631 1.00 81.62 159 ARG A CA 1
ATOM 1241 C C . ARG A 1 159 ? 13.881 4.477 9.070 1.00 81.62 159 ARG A C 1
ATOM 1243 O O . ARG A 1 159 ? 14.558 4.950 9.978 1.00 81.62 159 ARG A O 1
ATOM 1250 N N . ALA A 1 160 ? 12.747 3.819 9.279 1.00 87.69 160 ALA A N 1
ATOM 1251 C CA . ALA A 1 160 ? 12.269 3.446 10.601 1.00 87.69 160 ALA A CA 1
ATOM 1252 C C . ALA A 1 160 ? 11.172 2.390 10.512 1.00 87.69 160 ALA A C 1
ATOM 1254 O O . ALA A 1 160 ? 10.344 2.421 9.602 1.00 87.69 160 ALA A O 1
ATOM 1255 N N . ASP A 1 161 ? 11.115 1.549 11.533 1.00 92.75 161 ASP A N 1
ATOM 1256 C CA . ASP A 1 161 ? 9.939 0.756 11.872 1.00 92.75 161 ASP A CA 1
ATOM 1257 C C . ASP A 1 161 ? 9.068 1.533 12.859 1.00 92.75 161 ASP A C 1
ATOM 1259 O O . ASP A 1 161 ? 9.553 2.416 13.572 1.00 92.75 161 ASP A O 1
ATOM 1263 N N . ASP A 1 162 ? 7.780 1.228 12.949 1.00 93.69 162 ASP A N 1
ATOM 1264 C CA . ASP A 1 162 ? 6.938 1.766 14.013 1.00 93.69 162 ASP A CA 1
ATOM 1265 C C . ASP A 1 162 ? 7.268 1.117 15.375 1.00 93.69 162 ASP A C 1
ATOM 1267 O O . ASP A 1 162 ? 8.147 0.258 15.478 1.00 93.69 162 ASP A O 1
ATOM 1271 N N . SER A 1 163 ? 6.662 1.586 16.465 1.00 94.12 163 SER A N 1
ATOM 1272 C CA . SER A 1 163 ? 6.819 0.949 17.774 1.00 94.12 163 SER A CA 1
ATOM 1273 C C . SER A 1 163 ? 6.018 -0.355 17.841 1.00 94.12 163 SER A C 1
ATOM 1275 O O . SER A 1 163 ? 4.932 -0.461 17.272 1.00 94.12 163 SER A O 1
ATOM 1277 N N . ALA A 1 164 ? 6.520 -1.339 18.594 1.00 95.19 164 ALA A N 1
ATOM 1278 C CA . ALA A 1 164 ? 5.794 -2.590 18.830 1.00 95.19 164 ALA A CA 1
ATOM 1279 C C . ALA A 1 164 ? 4.408 -2.348 19.456 1.00 95.19 164 ALA A C 1
ATOM 1281 O O . ALA A 1 164 ? 3.459 -3.058 19.145 1.00 95.19 164 ALA A O 1
ATOM 1282 N N . GLU A 1 165 ? 4.275 -1.313 20.289 1.00 95.44 165 GLU A N 1
ATOM 1283 C CA . GLU A 1 165 ? 2.999 -0.905 20.878 1.00 95.44 165 GLU A CA 1
ATOM 1284 C C . GLU A 1 165 ? 1.991 -0.442 19.818 1.00 95.44 165 GLU A C 1
ATOM 1286 O O . GLU A 1 165 ? 0.849 -0.895 19.820 1.00 95.44 165 GLU A O 1
ATOM 1291 N N . ALA A 1 166 ? 2.404 0.410 18.875 1.00 95.25 166 ALA A N 1
ATOM 1292 C CA . ALA A 1 166 ? 1.516 0.867 17.810 1.00 95.25 166 ALA A CA 1
ATOM 1293 C C . ALA A 1 166 ? 1.158 -0.254 16.836 1.00 95.25 166 ALA A C 1
ATOM 1295 O O . ALA A 1 166 ? 0.011 -0.337 16.401 1.00 95.25 166 ALA A O 1
ATOM 1296 N N . VAL A 1 167 ? 2.110 -1.140 16.531 1.00 96.56 167 VAL A N 1
ATOM 1297 C CA . VAL A 1 167 ? 1.837 -2.342 15.735 1.00 96.56 167 VAL A CA 1
ATOM 1298 C C . VAL A 1 167 ? 0.831 -3.239 16.453 1.00 96.56 167 VAL A C 1
ATOM 1300 O O . VAL A 1 167 ? -0.142 -3.649 15.836 1.00 96.56 167 VAL A O 1
ATOM 1303 N N . SER A 1 168 ? 1.000 -3.477 17.755 1.00 96.00 168 SER A N 1
ATOM 1304 C CA . SER A 1 168 ? 0.058 -4.260 18.564 1.00 96.00 168 SER A CA 1
ATOM 1305 C C . SER A 1 168 ? -1.350 -3.652 18.544 1.00 96.00 168 SER A C 1
ATOM 1307 O O . SER A 1 168 ? -2.310 -4.319 18.170 1.00 96.00 168 SER A O 1
ATOM 1309 N N . LYS A 1 169 ? -1.472 -2.341 18.798 1.00 95.06 169 LYS A N 1
ATOM 1310 C CA . LYS A 1 169 ? -2.754 -1.621 18.716 1.00 95.06 169 LYS A CA 1
ATOM 1311 C C . LYS A 1 169 ? -3.389 -1.688 17.330 1.00 95.06 169 LYS A C 1
ATOM 1313 O O . LYS A 1 169 ? -4.606 -1.814 17.212 1.00 95.06 169 LYS A O 1
ATOM 1318 N N . PHE A 1 170 ? -2.581 -1.595 16.279 1.00 97.31 170 PHE A N 1
ATOM 1319 C CA . PHE A 1 170 ? -3.061 -1.792 14.921 1.00 97.31 170 PHE A CA 1
ATOM 1320 C C . PHE A 1 170 ? -3.572 -3.225 14.705 1.00 97.31 170 PHE A C 1
ATOM 1322 O O . PHE A 1 170 ? -4.623 -3.390 14.093 1.00 97.31 170 PHE A O 1
ATOM 1329 N N . LEU A 1 171 ? -2.853 -4.246 15.180 1.00 96.88 171 LEU A N 1
ATOM 1330 C CA . LEU A 1 171 ? -3.232 -5.648 14.994 1.00 96.88 171 LEU A CA 1
ATOM 1331 C C . LEU A 1 171 ? -4.537 -5.976 15.725 1.00 96.88 171 LEU A C 1
ATOM 1333 O O . LEU A 1 171 ? -5.433 -6.527 15.094 1.00 96.88 171 LEU A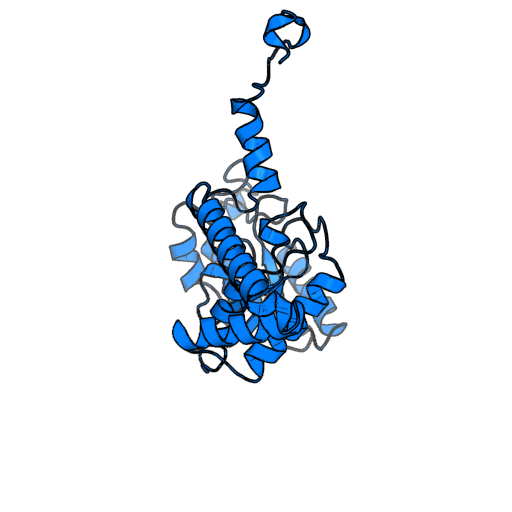 O 1
ATOM 1337 N N . ASP A 1 172 ? -4.707 -5.523 16.972 1.00 94.88 172 ASP A N 1
ATOM 1338 C CA . ASP A 1 172 ? -5.971 -5.653 17.716 1.00 94.88 172 ASP A CA 1
ATOM 1339 C C . ASP A 1 172 ? -7.154 -5.092 16.907 1.00 94.88 172 ASP A C 1
ATOM 1341 O O . ASP A 1 172 ? -8.233 -5.686 16.798 1.00 94.88 172 ASP A O 1
ATOM 1345 N N . LEU A 1 173 ? -6.945 -3.918 16.308 1.00 96.06 173 LEU A N 1
ATOM 1346 C CA . LEU A 1 173 ? -7.936 -3.255 15.477 1.00 96.06 173 LEU A CA 1
ATOM 1347 C C . LEU A 1 173 ? -8.210 -4.025 14.180 1.00 96.06 173 LEU A C 1
ATOM 1349 O O . LEU A 1 173 ? -9.368 -4.197 13.794 1.00 96.06 173 LEU A O 1
ATOM 1353 N N . PHE A 1 174 ? -7.154 -4.468 13.505 1.00 96.25 174 PHE A N 1
ATOM 1354 C CA . PHE A 1 174 ? -7.232 -5.236 12.270 1.00 96.25 174 PHE A CA 1
ATOM 1355 C C . PHE A 1 174 ? -8.006 -6.540 12.486 1.00 96.25 174 PHE A C 1
ATOM 1357 O O . PHE A 1 174 ? -8.980 -6.785 11.777 1.00 96.25 174 PHE A O 1
ATOM 1364 N N . GLU A 1 175 ? -7.651 -7.319 13.508 1.00 95.50 175 GLU A N 1
ATOM 1365 C CA . GLU A 1 175 ? -8.336 -8.561 13.880 1.00 95.50 175 GLU A CA 1
ATOM 1366 C C . GLU A 1 175 ? -9.809 -8.314 14.210 1.00 95.50 175 GLU A C 1
ATOM 1368 O O . GLU A 1 175 ? -10.689 -9.053 13.765 1.00 95.50 175 GLU A O 1
ATOM 1373 N N . THR A 1 176 ? -10.106 -7.219 14.912 1.00 94.75 176 THR A N 1
ATOM 1374 C CA . THR A 1 176 ? -11.485 -6.814 15.209 1.00 94.75 176 THR A CA 1
ATOM 1375 C C . THR A 1 176 ? -12.275 -6.517 13.927 1.00 94.75 176 THR A C 1
ATOM 1377 O O . THR A 1 176 ? -13.439 -6.908 13.805 1.00 94.75 176 THR A O 1
ATOM 1380 N N . CYS A 1 177 ? -11.661 -5.852 12.944 1.00 95.06 177 CYS A N 1
ATOM 1381 C CA . CYS A 1 177 ? -12.291 -5.570 11.650 1.00 95.06 177 CYS A CA 1
ATOM 1382 C C . CYS A 1 177 ? -12.462 -6.829 10.789 1.00 95.06 177 CYS A C 1
ATOM 1384 O O . CYS A 1 177 ? -13.484 -6.957 10.124 1.00 95.06 177 CYS A O 1
ATOM 1386 N N . VAL A 1 178 ? -11.518 -7.771 10.847 1.00 93.88 178 VAL A N 1
ATOM 1387 C CA . VAL A 1 178 ? -11.619 -9.084 10.187 1.00 93.88 178 VAL A CA 1
ATOM 1388 C C . VAL A 1 178 ? -12.766 -9.902 10.780 1.00 93.88 178 VAL A C 1
ATOM 1390 O O . VAL A 1 178 ? -13.595 -10.430 10.045 1.00 93.88 178 VAL A O 1
ATOM 1393 N N . ALA A 1 179 ? -12.850 -9.980 12.110 1.00 94.00 179 ALA A N 1
ATOM 1394 C CA . ALA A 1 179 ? -13.867 -10.772 12.798 1.00 94.00 179 ALA A CA 1
ATOM 1395 C C . ALA A 1 179 ? -15.279 -10.192 12.641 1.00 94.00 179 ALA A C 1
ATOM 1397 O O . ALA A 1 179 ? -16.266 -10.929 12.629 1.00 94.00 179 ALA A O 1
ATOM 1398 N N . LYS A 1 180 ? -15.388 -8.863 12.561 1.00 93.75 180 LYS A N 1
ATOM 1399 C CA . LYS A 1 180 ? -16.662 -8.153 12.427 1.00 93.75 180 LYS A CA 1
ATOM 1400 C C . LYS A 1 180 ? -16.517 -6.985 11.449 1.00 93.75 180 LYS A C 1
ATOM 1402 O O . LYS A 1 180 ? -16.330 -5.850 11.903 1.00 93.75 180 LYS A O 1
ATOM 1407 N N . PRO A 1 181 ? -16.612 -7.244 10.141 1.00 92.75 181 PRO A N 1
ATOM 1408 C CA . PRO A 1 181 ? -16.504 -6.218 9.113 1.00 92.75 181 PRO A CA 1
ATOM 1409 C C . PRO A 1 181 ? -17.597 -5.157 9.242 1.00 92.75 181 PRO A C 1
ATOM 1411 O O . PRO A 1 181 ? -18.713 -5.437 9.685 1.00 92.75 181 PRO A O 1
ATOM 1414 N N . THR A 1 182 ? -17.277 -3.929 8.847 1.00 95.56 182 THR A N 1
ATOM 1415 C CA . THR A 1 182 ? -18.231 -2.815 8.795 1.00 95.56 182 THR A CA 1
ATOM 1416 C C . THR A 1 182 ? -18.671 -2.558 7.360 1.00 95.56 182 THR A C 1
ATOM 1418 O O . THR A 1 182 ? -17.918 -2.793 6.421 1.00 95.56 182 THR A O 1
ATOM 1421 N N . ASN A 1 183 ? -19.881 -2.030 7.192 1.00 94.50 183 ASN A N 1
ATOM 1422 C CA . ASN A 1 183 ? -20.393 -1.560 5.911 1.00 94.50 183 ASN A CA 1
ATOM 1423 C C . ASN A 1 183 ? -21.105 -0.211 6.095 1.00 94.50 183 ASN A C 1
ATOM 1425 O O . ASN A 1 183 ? -22.100 -0.103 6.823 1.00 94.50 183 ASN A O 1
ATOM 1429 N N . GLY A 1 184 ? -20.578 0.824 5.446 1.00 94.50 184 GLY A N 1
ATOM 1430 C CA . GLY A 1 184 ? -21.136 2.170 5.476 1.00 94.50 184 GLY A CA 1
ATOM 1431 C C . GLY A 1 184 ? -20.820 2.966 6.747 1.00 94.50 184 GLY A C 1
ATOM 1432 O O . GLY A 1 184 ? -20.208 2.493 7.703 1.00 94.50 184 GLY A O 1
ATOM 1433 N N . LEU A 1 185 ? -21.241 4.233 6.745 1.00 96.06 185 LEU A N 1
ATOM 1434 C CA . LEU A 1 185 ? -20.833 5.217 7.750 1.00 96.06 185 LEU A CA 1
ATOM 1435 C C . LEU A 1 185 ? -21.278 4.861 9.177 1.00 96.06 185 LEU A C 1
ATOM 1437 O O . LEU A 1 185 ? -20.483 4.993 10.100 1.00 96.06 185 LEU A O 1
ATOM 1441 N N . HIS A 1 186 ? -22.523 4.415 9.363 1.00 96.75 186 HIS A N 1
ATOM 1442 C CA . HIS A 1 186 ? -23.069 4.139 10.696 1.00 96.75 186 HIS A CA 1
ATOM 1443 C C . HIS A 1 186 ? -22.278 3.040 11.413 1.00 96.75 186 HIS A C 1
ATOM 1445 O O . HIS A 1 186 ? -21.741 3.271 12.492 1.00 96.75 186 HIS A O 1
ATOM 1451 N N . SER A 1 187 ? -22.131 1.871 10.780 1.00 96.75 187 SER A N 1
ATOM 1452 C CA . SER A 1 187 ? -21.402 0.741 11.372 1.00 96.75 187 SER A CA 1
ATOM 1453 C C . SER A 1 187 ? -19.918 1.053 11.595 1.00 96.75 187 SER A C 1
ATOM 1455 O O . SER A 1 187 ? -19.328 0.588 12.569 1.00 96.75 187 SER A O 1
ATOM 1457 N N . ARG A 1 188 ? -19.321 1.901 10.747 1.00 96.88 188 ARG A N 1
ATOM 1458 C CA . ARG A 1 188 ? -17.955 2.405 10.932 1.00 96.88 188 ARG A CA 1
ATOM 1459 C C . ARG A 1 188 ? -17.817 3.242 12.204 1.00 96.88 188 ARG A C 1
ATOM 1461 O O . ARG A 1 188 ? -16.851 3.064 12.942 1.00 96.88 188 ARG A O 1
ATOM 1468 N N . LEU A 1 189 ? -18.760 4.148 12.461 1.00 97.69 189 LEU A N 1
ATOM 1469 C CA . LEU A 1 189 ? -18.748 4.983 13.665 1.00 97.69 189 LEU A CA 1
ATOM 1470 C C . LEU A 1 189 ? -19.076 4.172 14.924 1.00 97.69 189 LEU A C 1
ATOM 1472 O O . LEU A 1 189 ? -18.438 4.388 15.952 1.00 97.69 189 LEU A O 1
ATOM 1476 N N . ASP A 1 190 ? -19.980 3.196 14.842 1.00 97.00 190 ASP A N 1
ATOM 1477 C CA . ASP A 1 190 ? -20.229 2.267 15.951 1.00 97.00 190 ASP A CA 1
ATOM 1478 C C . ASP A 1 190 ? -18.964 1.483 16.305 1.00 97.00 190 ASP A C 1
ATOM 1480 O O . ASP A 1 190 ? -18.566 1.434 17.469 1.00 97.00 190 ASP A O 1
ATOM 1484 N N . ARG A 1 191 ? -18.265 0.947 15.296 1.00 97.00 191 ARG A N 1
ATOM 1485 C CA . ARG A 1 191 ? -16.987 0.263 15.503 1.00 97.00 191 ARG A CA 1
ATOM 1486 C C . ARG A 1 191 ? -15.949 1.196 16.116 1.00 97.00 191 ARG A C 1
ATOM 1488 O O . ARG A 1 191 ? -15.278 0.811 17.070 1.00 97.00 191 ARG A O 1
ATOM 1495 N N . LEU A 1 192 ? -15.829 2.428 15.621 1.00 97.44 192 LEU A N 1
ATOM 1496 C CA . LEU A 1 192 ? -14.918 3.408 16.212 1.00 97.44 192 LEU A CA 1
ATOM 1497 C C . LEU A 1 192 ? -15.239 3.645 17.694 1.00 97.44 192 LEU A C 1
ATOM 1499 O O . LEU A 1 192 ? -14.325 3.668 18.511 1.00 97.44 192 LEU A O 1
ATOM 1503 N N . ARG A 1 193 ? -16.522 3.741 18.059 1.00 97.38 193 ARG A N 1
ATOM 1504 C CA . ARG A 1 193 ? -16.975 3.907 19.447 1.00 97.38 193 ARG A CA 1
ATOM 1505 C C . ARG A 1 193 ? -16.620 2.707 20.331 1.00 97.38 193 ARG A C 1
ATOM 1507 O O . ARG A 1 193 ? -16.182 2.916 21.463 1.00 97.38 193 ARG A O 1
ATOM 1514 N N . GLU A 1 194 ? -16.756 1.478 19.829 1.00 96.56 194 GLU A N 1
ATOM 1515 C CA . GLU A 1 194 ? -16.309 0.255 20.521 1.00 96.56 194 GLU A CA 1
ATOM 1516 C C . GLU A 1 194 ? -14.794 0.283 20.787 1.00 96.56 194 GLU A C 1
ATOM 1518 O O . GLU A 1 194 ? -14.344 0.018 21.904 1.00 96.56 194 GLU A O 1
ATOM 1523 N N . ILE A 1 195 ? -14.002 0.662 19.778 1.00 96.44 195 ILE A N 1
ATOM 1524 C CA . ILE A 1 195 ? -12.540 0.775 19.885 1.00 96.44 195 ILE A CA 1
ATOM 1525 C C . ILE A 1 195 ? -12.156 1.858 20.897 1.00 96.44 195 ILE A C 1
ATOM 1527 O O . ILE A 1 195 ? -11.283 1.642 21.737 1.00 96.44 195 ILE A O 1
ATOM 1531 N N . SER A 1 196 ? -12.827 3.010 20.865 1.00 97.50 196 SER A N 1
ATOM 1532 C CA . SER A 1 196 ? -12.589 4.103 21.809 1.00 97.50 196 SER A CA 1
ATOM 1533 C C . SER A 1 196 ? -12.878 3.701 23.254 1.00 97.50 196 SER A C 1
ATOM 1535 O O . SER A 1 196 ? -12.125 4.081 24.150 1.00 97.50 196 SER A O 1
ATOM 1537 N N . GLU A 1 197 ? -13.920 2.900 23.498 1.00 97.38 197 GLU A N 1
ATOM 1538 C CA . GLU A 1 197 ? -14.201 2.346 24.828 1.00 97.38 197 GLU A CA 1
ATOM 1539 C C . GLU A 1 197 ? -13.136 1.330 25.250 1.00 97.38 197 GLU A C 1
ATOM 1541 O O . GLU A 1 197 ? -12.676 1.364 26.389 1.00 97.38 197 GLU A O 1
ATOM 1546 N N . SER A 1 198 ? -12.708 0.459 24.332 1.00 95.25 198 SER A N 1
ATOM 1547 C CA . SER A 1 198 ? -11.661 -0.535 24.590 1.00 95.25 198 SER A CA 1
ATOM 1548 C C . SER A 1 198 ? -10.320 0.115 24.949 1.00 95.25 198 SER A C 1
ATOM 1550 O O . SER A 1 198 ? -9.644 -0.331 25.873 1.00 95.25 198 SER A O 1
ATOM 1552 N N . TRP A 1 199 ? -9.932 1.184 24.247 1.00 94.94 199 TRP A N 1
ATOM 1553 C CA . TRP A 1 199 ? -8.624 1.816 24.436 1.00 94.94 199 TRP A CA 1
ATOM 1554 C C . TRP A 1 199 ? -8.621 2.878 25.538 1.00 94.94 199 TRP A C 1
ATOM 1556 O O . TRP A 1 199 ? -7.626 3.004 26.247 1.00 94.94 199 TRP A O 1
ATOM 1566 N N . GLY A 1 200 ? -9.706 3.641 25.689 1.00 95.00 200 GLY A N 1
ATOM 1567 C CA . GLY A 1 200 ? -9.822 4.714 26.683 1.00 95.00 200 GLY A CA 1
ATOM 1568 C C . GLY A 1 200 ? -10.501 4.309 27.991 1.00 95.00 200 GLY A C 1
ATOM 1569 O O . GLY A 1 200 ? -10.428 5.044 28.979 1.00 95.00 200 GLY A O 1
ATOM 1570 N N . GLY A 1 201 ? -11.186 3.166 28.008 1.00 96.88 201 GLY A N 1
ATOM 1571 C CA . GLY A 1 201 ? -12.133 2.797 29.054 1.00 96.88 201 GLY A CA 1
ATOM 1572 C C . GLY A 1 201 ? -13.474 3.529 28.921 1.00 96.88 201 GLY A C 1
ATOM 1573 O O . GLY A 1 201 ? -13.586 4.582 28.290 1.00 96.88 201 GLY A O 1
ATOM 1574 N N . LYS A 1 202 ? -14.507 2.995 29.588 1.00 96.00 202 LYS A N 1
ATOM 1575 C CA . LYS A 1 202 ? -15.886 3.530 29.575 1.00 96.00 202 LYS A CA 1
ATOM 1576 C C . LYS A 1 202 ? -15.975 5.027 29.857 1.00 96.00 202 LYS A C 1
ATOM 1578 O O . LYS A 1 202 ? -16.738 5.725 29.199 1.00 96.00 202 LYS A O 1
ATOM 1583 N N . ASN A 1 203 ? -15.172 5.513 30.801 1.00 97.62 203 ASN A N 1
ATOM 1584 C CA . ASN A 1 203 ? -15.216 6.906 31.243 1.00 97.62 203 ASN A CA 1
ATOM 1585 C C . ASN A 1 203 ? -14.613 7.886 30.224 1.00 97.62 203 ASN A C 1
ATOM 1587 O O . ASN A 1 203 ? -14.986 9.053 30.238 1.00 97.62 203 ASN A O 1
ATOM 1591 N N . ASN A 1 204 ? -13.715 7.431 29.341 1.00 98.00 204 ASN A N 1
ATOM 1592 C CA . ASN A 1 204 ? -13.052 8.290 28.352 1.00 98.00 204 ASN A CA 1
ATOM 1593 C C . ASN A 1 204 ? -13.489 7.997 26.912 1.00 98.00 204 ASN A C 1
ATOM 1595 O O . ASN A 1 204 ? -12.944 8.595 25.987 1.00 98.00 204 ASN A O 1
ATOM 1599 N N . ARG A 1 205 ? -14.448 7.085 26.705 1.00 98.00 205 ARG A N 1
ATOM 1600 C CA . ARG A 1 205 ? -14.878 6.633 25.375 1.00 98.00 205 ARG A CA 1
ATOM 1601 C C . ARG A 1 205 ? -15.158 7.797 24.430 1.00 98.00 205 ARG A C 1
ATOM 1603 O O . ARG A 1 205 ? -14.629 7.812 23.326 1.00 98.00 205 ARG A O 1
ATOM 1610 N N . ASP A 1 206 ? -15.977 8.753 24.858 1.00 98.12 206 ASP A N 1
ATOM 1611 C CA . ASP A 1 206 ? -16.431 9.834 23.979 1.00 98.12 206 ASP A CA 1
ATOM 1612 C C . ASP A 1 206 ? -15.276 10.803 23.654 1.00 98.12 206 ASP A C 1
ATOM 1614 O O . ASP A 1 206 ? -15.094 11.174 22.497 1.00 98.12 206 ASP A O 1
ATOM 1618 N N . ALA A 1 207 ? -14.399 11.091 24.624 1.00 98.44 207 ALA A N 1
ATOM 1619 C CA . ALA A 1 207 ? -13.195 11.896 24.398 1.00 98.44 207 ALA A CA 1
ATOM 1620 C C . ALA A 1 207 ? -12.203 11.216 23.434 1.00 98.44 207 ALA A C 1
ATOM 1622 O O . ALA A 1 207 ? -11.641 11.862 22.551 1.00 98.44 207 ALA A O 1
ATOM 1623 N N . VAL A 1 208 ? -11.999 9.900 23.567 1.00 98.12 208 VAL A N 1
ATOM 1624 C CA . VAL A 1 208 ? -11.135 9.125 22.660 1.00 98.12 208 VAL A CA 1
ATOM 1625 C C . VAL A 1 208 ? -11.754 9.013 21.265 1.00 98.12 208 VAL A C 1
ATOM 1627 O O . VAL A 1 208 ? -11.040 9.099 20.268 1.00 98.12 208 VAL A O 1
ATOM 1630 N N . PHE A 1 209 ? -13.075 8.861 21.174 1.00 98.50 209 PHE A N 1
ATOM 1631 C CA . PHE A 1 209 ? -13.804 8.853 19.906 1.00 98.50 209 PHE A CA 1
ATOM 1632 C C . PHE A 1 209 ? -13.621 10.169 19.147 1.00 98.50 209 PHE A C 1
ATOM 1634 O O . PHE A 1 209 ? -13.226 10.159 17.980 1.00 98.50 209 PHE A O 1
ATOM 1641 N N . GLU A 1 210 ? -13.836 11.303 19.817 1.00 98.38 210 GLU A N 1
ATOM 1642 C CA . GLU A 1 210 ? -13.611 12.626 19.230 1.00 98.38 210 GLU A CA 1
ATOM 1643 C C . GLU A 1 210 ? -12.149 12.823 18.820 1.00 98.38 210 GLU A C 1
ATOM 1645 O O . GLU A 1 210 ? -11.880 13.311 17.722 1.00 98.38 210 GLU A O 1
ATOM 1650 N N . ALA A 1 211 ? -11.193 12.382 19.645 1.00 98.00 211 ALA A N 1
ATOM 1651 C CA . ALA A 1 211 ? -9.773 12.450 19.313 1.00 98.00 211 ALA A CA 1
ATOM 1652 C C . ALA A 1 211 ? -9.434 11.673 18.028 1.00 98.00 211 ALA A C 1
ATOM 1654 O O . ALA A 1 211 ? -8.695 12.182 17.183 1.00 98.00 211 ALA A O 1
ATOM 1655 N N . PHE A 1 212 ? -9.998 10.475 17.834 1.00 97.69 212 PHE A N 1
ATOM 1656 C CA . PHE A 1 212 ? -9.796 9.703 16.605 1.00 97.69 212 PHE A CA 1
ATOM 1657 C C . PHE A 1 212 ? -10.448 10.349 15.382 1.00 97.69 212 PHE A C 1
ATOM 1659 O O . PHE A 1 212 ? -9.814 10.406 14.327 1.00 97.69 212 PHE A O 1
ATOM 1666 N N . CYS A 1 213 ? -11.661 10.888 15.515 1.00 97.94 213 CYS A N 1
ATOM 1667 C CA . CYS A 1 213 ? -12.308 11.650 14.445 1.00 97.94 213 CYS A CA 1
ATOM 1668 C C . CYS A 1 213 ? -11.469 12.874 14.041 1.00 97.94 213 CYS A C 1
ATOM 1670 O O . CYS A 1 213 ? -11.191 13.069 12.856 1.00 97.94 213 CYS A O 1
ATOM 1672 N N . ASN A 1 214 ? -10.996 13.649 15.021 1.00 97.94 214 ASN A N 1
ATOM 1673 C CA . ASN A 1 214 ? -10.169 14.835 14.796 1.00 97.94 214 ASN A CA 1
ATOM 1674 C C . ASN A 1 214 ? -8.826 14.484 14.145 1.00 97.94 214 ASN A C 1
ATOM 1676 O O . ASN A 1 214 ? -8.382 15.174 13.227 1.00 97.94 214 ASN A O 1
ATOM 1680 N N . MET A 1 215 ? -8.185 13.394 14.577 1.00 95.56 215 MET A N 1
ATOM 1681 C CA . MET A 1 215 ? -6.952 12.902 13.962 1.00 95.56 215 MET A CA 1
ATOM 1682 C C . MET A 1 215 ? -7.179 12.503 12.500 1.00 95.56 215 MET A C 1
ATOM 1684 O O . MET A 1 215 ? -6.434 12.955 11.631 1.00 95.56 215 MET A O 1
ATOM 1688 N N . ASN A 1 216 ? -8.215 11.711 12.208 1.00 96.00 216 ASN A N 1
ATOM 1689 C CA . ASN A 1 216 ? -8.526 11.287 10.843 1.00 96.00 216 ASN A CA 1
ATOM 1690 C C . ASN A 1 216 ? -8.828 12.481 9.924 1.00 96.00 216 ASN A C 1
ATOM 1692 O O . ASN A 1 216 ? -8.329 12.552 8.795 1.00 96.00 216 ASN A O 1
ATOM 1696 N N . GLN A 1 217 ? -9.593 13.456 10.425 1.00 95.62 217 GLN A N 1
ATOM 1697 C CA . GLN A 1 217 ? -9.869 14.697 9.711 1.00 95.62 217 GLN A CA 1
ATOM 1698 C C . GLN A 1 217 ? -8.584 15.497 9.466 1.00 95.62 217 GLN A C 1
ATOM 1700 O O . GLN A 1 217 ? -8.338 15.920 8.338 1.00 95.62 217 GLN A O 1
ATOM 1705 N N . GLY A 1 218 ? -7.735 15.664 10.484 1.00 92.25 218 GLY A N 1
ATOM 1706 C CA . GLY A 1 218 ? -6.463 16.377 10.372 1.00 92.25 218 GLY A CA 1
ATOM 1707 C C . GLY A 1 218 ? -5.512 15.741 9.354 1.00 92.25 218 GLY A C 1
ATOM 1708 O O . GLY A 1 218 ? -4.968 16.437 8.498 1.00 92.25 218 GLY A O 1
ATOM 1709 N N . LEU A 1 219 ? -5.363 14.413 9.385 1.00 90.25 219 LEU A N 1
ATOM 1710 C CA . LEU A 1 219 ? -4.554 13.668 8.415 1.00 90.25 219 LEU A CA 1
ATOM 1711 C C . LEU A 1 219 ? -5.112 13.788 6.989 1.00 90.25 219 LEU A C 1
ATOM 1713 O O . LEU A 1 219 ? -4.347 13.944 6.036 1.00 90.25 219 LEU A O 1
ATOM 1717 N N . SER A 1 220 ? -6.438 13.773 6.838 1.00 90.12 220 SER A N 1
ATOM 1718 C CA . SER A 1 220 ? -7.096 13.966 5.541 1.00 90.12 220 SER A CA 1
ATOM 1719 C C . SER A 1 220 ? -6.889 15.383 4.999 1.00 90.12 220 SER A C 1
ATOM 1721 O O . SER A 1 220 ? -6.582 15.553 3.820 1.00 90.12 220 SER A O 1
ATOM 1723 N N . LEU A 1 221 ? -6.991 16.405 5.855 1.00 89.62 221 LEU A N 1
ATOM 1724 C CA . LEU A 1 221 ? -6.743 17.800 5.483 1.00 89.62 221 LEU A CA 1
ATOM 1725 C C . LEU A 1 221 ? -5.290 18.032 5.062 1.00 89.62 221 LEU A C 1
ATOM 1727 O O . LEU A 1 221 ? -5.058 18.704 4.061 1.00 89.62 221 LEU A O 1
ATOM 1731 N N . LEU A 1 222 ? -4.320 17.442 5.769 1.00 84.75 222 LEU A N 1
ATOM 1732 C CA . LEU A 1 222 ? -2.909 17.497 5.370 1.00 84.75 222 LEU A CA 1
ATOM 1733 C C . LEU A 1 222 ? -2.707 16.920 3.963 1.00 84.75 222 LEU A C 1
ATOM 1735 O O . LEU A 1 222 ? -2.064 17.552 3.125 1.00 84.75 222 LEU A O 1
ATOM 1739 N N . GLN A 1 223 ? -3.316 15.766 3.675 1.00 83.38 223 GLN A N 1
ATOM 1740 C CA . GLN A 1 223 ? -3.249 15.150 2.350 1.00 83.38 223 GLN A CA 1
ATOM 1741 C C . GLN A 1 223 ? -3.857 16.034 1.255 1.00 83.38 223 GLN A C 1
ATOM 1743 O O . GLN A 1 223 ? -3.300 16.106 0.163 1.00 83.38 223 GLN A O 1
ATOM 1748 N N . LEU A 1 224 ? -4.970 16.713 1.535 1.00 86.00 224 LEU A N 1
ATOM 1749 C CA . LEU A 1 224 ? -5.619 17.612 0.576 1.00 86.00 224 LEU A CA 1
ATOM 1750 C C . LEU A 1 224 ? -4.836 18.911 0.356 1.00 86.00 224 LEU A C 1
ATOM 1752 O O . LEU A 1 224 ? -4.790 19.409 -0.765 1.00 86.00 224 LEU A O 1
ATOM 1756 N N . ALA A 1 225 ? -4.216 19.457 1.404 1.00 83.50 225 ALA A N 1
ATOM 1757 C CA . ALA A 1 225 ? -3.451 20.699 1.323 1.00 83.50 225 ALA A CA 1
ATOM 1758 C C . ALA A 1 225 ? -2.105 20.524 0.596 1.00 83.50 225 ALA A C 1
ATOM 1760 O O . ALA A 1 225 ? -1.598 21.469 -0.005 1.00 83.50 225 ALA A O 1
ATOM 1761 N N . ALA A 1 226 ? -1.520 19.326 0.651 1.00 79.38 226 ALA A N 1
ATOM 1762 C CA . ALA A 1 226 ? -0.191 19.040 0.119 1.00 79.38 226 ALA A CA 1
ATOM 1763 C C . ALA A 1 226 ? -0.135 17.695 -0.640 1.00 79.38 226 ALA A C 1
ATOM 1765 O O . ALA A 1 226 ? 0.703 16.848 -0.337 1.00 79.38 226 ALA A O 1
ATOM 1766 N N . PRO A 1 227 ? -0.981 17.469 -1.662 1.00 74.88 227 PRO A N 1
ATOM 1767 C CA . PRO A 1 227 ? -1.216 16.139 -2.238 1.00 74.88 227 PRO A CA 1
ATOM 1768 C C . PRO A 1 227 ? 0.018 15.498 -2.883 1.00 74.88 227 PRO A C 1
ATOM 1770 O O . PRO A 1 227 ? 0.116 14.274 -2.930 1.00 74.88 227 PRO A O 1
ATOM 1773 N N . LEU A 1 228 ? 0.976 16.312 -3.338 1.00 69.31 228 LEU A N 1
ATOM 1774 C CA . LEU A 1 228 ? 2.237 15.855 -3.933 1.00 69.31 228 LEU A CA 1
ATOM 1775 C C . LEU A 1 228 ? 3.263 15.376 -2.891 1.00 69.31 228 LEU A C 1
ATOM 1777 O O . LEU A 1 228 ? 4.279 14.781 -3.246 1.00 69.31 228 LEU A O 1
ATOM 1781 N N . TYR A 1 229 ? 3.017 15.622 -1.603 1.00 68.69 229 TYR A N 1
ATOM 1782 C CA . TYR A 1 229 ? 3.932 15.279 -0.525 1.00 68.69 229 TYR A CA 1
ATOM 1783 C C . TYR A 1 229 ? 3.482 13.999 0.172 1.00 68.69 229 TYR A C 1
ATOM 1785 O O . TYR A 1 229 ? 2.671 14.009 1.089 1.00 68.69 229 TYR A O 1
ATOM 1793 N N . TYR A 1 230 ? 4.077 12.877 -0.228 1.00 62.34 230 TYR A N 1
ATOM 1794 C CA . TYR A 1 230 ? 3.791 11.569 0.369 1.00 62.34 230 TYR A CA 1
ATOM 1795 C C . TYR A 1 230 ? 4.179 11.477 1.866 1.00 62.34 230 TYR A C 1
ATOM 1797 O O . TYR A 1 230 ? 3.635 10.658 2.603 1.00 62.34 230 TYR A O 1
ATOM 1805 N N . ARG A 1 231 ? 5.094 12.343 2.340 1.00 67.94 231 ARG A N 1
ATOM 1806 C CA . ARG A 1 231 ? 5.462 12.485 3.764 1.00 67.94 231 ARG A CA 1
ATOM 1807 C C . ARG A 1 231 ? 5.333 13.927 4.198 1.00 67.94 231 ARG A C 1
ATOM 1809 O O . ARG A 1 231 ? 6.275 14.708 4.036 1.00 67.94 231 ARG A O 1
ATOM 1816 N N . HIS A 1 232 ? 4.185 14.268 4.763 1.00 70.38 232 HIS A N 1
ATOM 1817 C CA . HIS A 1 232 ? 3.899 15.649 5.136 1.00 70.38 232 HIS A CA 1
ATOM 1818 C C . HIS A 1 232 ? 4.940 16.189 6.120 1.00 70.38 232 HIS A C 1
ATOM 1820 O O . HIS A 1 232 ? 5.592 17.178 5.803 1.00 70.38 232 HIS A O 1
ATOM 1826 N N . PRO A 1 233 ? 5.246 15.543 7.258 1.00 72.25 233 PRO A N 1
ATOM 1827 C CA . PRO A 1 233 ? 6.176 16.145 8.209 1.00 72.25 233 PRO A CA 1
ATOM 1828 C C . PRO A 1 233 ? 7.599 16.299 7.680 1.00 72.25 233 PRO A C 1
ATOM 1830 O O . PRO A 1 233 ? 8.246 17.293 7.991 1.00 72.25 233 PRO A O 1
ATOM 1833 N N . LEU A 1 234 ? 8.089 15.340 6.890 1.00 73.00 234 LEU A N 1
ATOM 1834 C CA . LEU A 1 234 ? 9.453 15.386 6.374 1.00 73.00 234 LEU A CA 1
ATOM 1835 C C . LEU A 1 234 ? 9.558 16.283 5.138 1.00 73.00 234 LEU A C 1
ATOM 1837 O O . LEU A 1 234 ? 10.274 17.279 5.160 1.00 73.00 234 LEU A O 1
ATOM 1841 N N . PHE A 1 235 ? 8.866 15.934 4.054 1.00 73.88 235 PHE A N 1
ATOM 1842 C CA . PHE A 1 235 ? 9.061 16.610 2.777 1.00 73.88 235 PHE A CA 1
ATOM 1843 C C . PHE A 1 235 ? 8.370 17.962 2.735 1.00 73.88 235 PHE A C 1
ATOM 1845 O O . PHE A 1 235 ? 8.992 18.913 2.279 1.00 73.88 235 PHE A O 1
ATOM 1852 N N . LEU A 1 236 ? 7.148 18.093 3.269 1.00 74.94 236 LEU A N 1
ATOM 1853 C CA . LEU A 1 236 ? 6.489 19.398 3.285 1.00 74.94 236 LEU A CA 1
ATOM 1854 C C . LEU A 1 236 ? 7.305 20.376 4.129 1.00 74.94 236 LEU A C 1
ATOM 1856 O O . LEU A 1 236 ? 7.633 21.446 3.645 1.00 74.94 236 LEU A O 1
ATOM 1860 N N . ARG A 1 237 ? 7.728 20.020 5.350 1.00 70.38 237 ARG A N 1
ATOM 1861 C CA . ARG A 1 237 ? 8.512 20.959 6.178 1.00 70.38 237 ARG A CA 1
ATOM 1862 C C . ARG A 1 237 ? 9.864 21.314 5.566 1.00 70.38 237 ARG A C 1
ATOM 1864 O O . ARG A 1 237 ? 10.269 22.467 5.662 1.00 70.38 237 ARG A O 1
ATOM 1871 N N 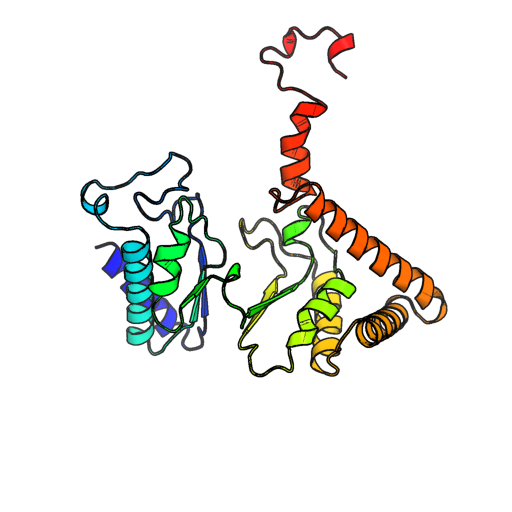. VAL A 1 238 ? 10.562 20.358 4.949 1.00 71.81 238 VAL A N 1
ATOM 1872 C CA . VAL A 1 238 ? 11.842 20.640 4.278 1.00 71.81 238 VAL A CA 1
ATOM 1873 C C . VAL A 1 238 ? 11.628 21.515 3.043 1.00 71.81 238 VAL A C 1
ATOM 1875 O O . VAL A 1 238 ? 12.344 22.498 2.877 1.00 71.81 238 VAL A O 1
ATOM 1878 N N . SER A 1 239 ? 10.624 21.227 2.215 1.00 72.12 239 SER A N 1
ATOM 1879 C CA . SER A 1 239 ? 10.321 22.021 1.018 1.00 72.12 239 SER A CA 1
ATOM 1880 C C . SER A 1 239 ? 9.749 23.400 1.349 1.00 72.12 239 SER A C 1
ATOM 1882 O O . SER A 1 239 ? 10.040 24.371 0.660 1.00 72.12 239 SER A O 1
ATOM 1884 N N . LEU A 1 240 ? 8.990 23.519 2.438 1.00 72.75 240 LEU A N 1
ATOM 1885 C CA . LEU A 1 240 ? 8.479 24.788 2.952 1.00 72.75 240 LEU A CA 1
ATOM 1886 C C . LEU A 1 240 ? 9.515 25.555 3.779 1.00 72.75 240 LEU A C 1
ATOM 1888 O O . LEU A 1 240 ? 9.281 26.717 4.110 1.00 72.75 240 LEU A O 1
ATOM 1892 N N . ARG A 1 241 ? 10.677 24.958 4.087 1.00 68.75 241 ARG A N 1
ATOM 1893 C CA . ARG A 1 241 ? 11.765 25.646 4.797 1.00 68.75 241 ARG A CA 1
ATOM 1894 C C . ARG A 1 241 ? 12.149 26.936 4.085 1.00 68.75 241 ARG A C 1
ATOM 1896 O O . ARG A 1 241 ? 12.425 27.914 4.757 1.00 68.75 241 ARG A O 1
ATOM 1903 N N . TYR A 1 242 ? 12.088 26.959 2.756 1.00 65.81 242 TYR A N 1
ATOM 1904 C CA . TYR A 1 242 ? 12.382 28.145 1.955 1.00 65.81 242 TYR A CA 1
ATOM 1905 C C . TYR A 1 242 ? 11.396 29.299 2.149 1.00 65.81 242 TYR A C 1
ATOM 1907 O O . TYR A 1 242 ? 11.786 30.441 1.939 1.00 65.81 242 TYR A O 1
ATOM 1915 N N . MET A 1 243 ? 10.151 29.027 2.559 1.00 66.44 243 MET A N 1
ATOM 1916 C CA . MET A 1 243 ? 9.175 30.090 2.829 1.00 66.44 243 MET A CA 1
ATOM 1917 C C . MET A 1 243 ? 9.513 30.854 4.108 1.00 66.44 243 MET A C 1
ATOM 1919 O O . MET A 1 243 ? 9.301 32.058 4.169 1.00 66.44 243 MET A O 1
ATOM 1923 N N . ASN A 1 244 ? 10.065 30.160 5.108 1.00 62.72 244 ASN A N 1
ATOM 1924 C CA . ASN A 1 244 ? 10.355 30.747 6.418 1.00 62.72 244 ASN A CA 1
ATOM 1925 C C . ASN A 1 244 ? 11.852 30.999 6.643 1.00 62.72 244 ASN A C 1
ATOM 1927 O O . ASN A 1 244 ? 12.217 31.674 7.592 1.00 62.72 244 ASN A O 1
ATOM 1931 N N . ARG A 1 245 ? 12.725 30.411 5.818 1.00 65.12 245 ARG A N 1
ATOM 1932 C CA . ARG A 1 245 ? 14.183 30.534 5.897 1.00 65.12 245 ARG A CA 1
ATOM 1933 C C . ARG A 1 245 ? 14.807 30.281 4.514 1.00 65.12 245 ARG A C 1
ATOM 1935 O O . ARG A 1 245 ? 15.293 29.172 4.255 1.00 65.12 245 ARG A O 1
ATOM 1942 N N . PRO A 1 246 ? 14.736 31.264 3.596 1.00 67.75 246 PRO A N 1
ATOM 1943 C CA . PRO A 1 246 ? 15.300 31.126 2.259 1.00 67.75 246 PRO A CA 1
ATOM 1944 C C . PRO A 1 246 ? 16.785 30.750 2.336 1.00 67.75 246 PRO A C 1
ATOM 1946 O O . PRO A 1 246 ? 17.502 31.210 3.224 1.00 67.75 246 PRO A O 1
ATOM 1949 N N . LEU A 1 247 ? 17.266 29.908 1.415 1.00 67.44 247 LEU A N 1
ATOM 1950 C CA . LEU A 1 247 ? 18.706 29.678 1.297 1.00 67.44 247 LEU A CA 1
ATOM 1951 C C . LEU A 1 247 ? 19.355 30.966 0.789 1.00 67.44 247 LEU A C 1
ATOM 1953 O O . LEU A 1 247 ? 19.205 31.339 -0.373 1.00 67.44 247 LEU A O 1
ATOM 1957 N N . VAL A 1 248 ? 20.072 31.642 1.678 1.00 71.56 248 VAL A N 1
ATOM 1958 C CA . VAL A 1 248 ? 20.860 32.824 1.342 1.00 71.56 248 VAL A CA 1
ATOM 1959 C C . VAL A 1 248 ? 22.191 32.333 0.785 1.00 71.56 248 VAL A C 1
ATOM 1961 O O . VAL A 1 248 ? 22.884 31.557 1.433 1.00 71.56 248 VAL A O 1
ATOM 1964 N N . ILE A 1 249 ? 22.540 32.757 -0.432 1.00 78.25 249 ILE A N 1
ATOM 1965 C CA . ILE A 1 249 ? 23.769 32.328 -1.131 1.00 78.25 249 ILE A CA 1
ATOM 1966 C C . ILE A 1 249 ? 25.031 32.710 -0.335 1.00 78.25 249 ILE A C 1
ATOM 1968 O O . ILE A 1 249 ? 26.053 32.037 -0.442 1.00 78.25 249 ILE A O 1
ATOM 1972 N N . LYS A 1 250 ? 24.942 33.783 0.459 1.00 82.62 250 LYS A N 1
ATOM 1973 C CA . LYS A 1 250 ? 25.998 34.315 1.325 1.00 82.62 250 LYS A CA 1
ATOM 1974 C C . LYS A 1 250 ? 25.430 34.632 2.712 1.00 82.62 250 LYS A C 1
ATOM 1976 O O . LYS A 1 250 ? 25.114 35.794 2.974 1.00 82.62 250 LYS A O 1
ATOM 1981 N N . PRO A 1 251 ? 25.190 33.620 3.565 1.00 77.44 251 PRO A N 1
ATOM 1982 C CA . PRO A 1 251 ? 24.602 33.832 4.889 1.00 77.44 251 PRO A CA 1
ATOM 1983 C C . PRO A 1 251 ? 25.445 34.774 5.761 1.00 77.44 251 PRO A C 1
ATOM 1985 O O . PRO A 1 251 ? 24.901 35.459 6.612 1.00 77.44 251 PRO A O 1
ATOM 1988 N N . GLU A 1 252 ? 26.749 34.874 5.503 1.00 80.62 252 GLU A N 1
ATOM 1989 C CA . GLU A 1 252 ? 27.672 35.795 6.167 1.00 80.62 252 GLU A CA 1
ATOM 1990 C C . GLU A 1 252 ? 27.428 37.283 5.862 1.00 80.62 252 GLU A C 1
ATOM 1992 O O . GLU A 1 252 ? 28.006 38.140 6.525 1.00 80.62 252 GLU A O 1
ATOM 1997 N N . LEU A 1 253 ? 26.617 37.603 4.847 1.00 83.44 253 LEU A N 1
ATOM 1998 C CA . LEU A 1 253 ? 26.244 38.980 4.507 1.00 83.44 253 LEU A CA 1
ATOM 1999 C C . LEU A 1 253 ? 24.913 39.412 5.128 1.00 83.44 253 LEU A C 1
ATOM 2001 O O . LEU A 1 253 ? 24.492 40.547 4.902 1.00 83.44 253 LEU A O 1
ATOM 2005 N N . LEU A 1 254 ? 24.242 38.525 5.866 1.00 81.44 254 LEU A N 1
ATOM 2006 C CA . LEU A 1 254 ? 23.004 38.867 6.552 1.00 81.44 254 LEU A CA 1
ATOM 2007 C C . LEU A 1 254 ? 23.292 39.851 7.680 1.00 81.44 254 LEU A C 1
ATOM 2009 O O . LEU A 1 254 ? 24.214 39.671 8.476 1.00 81.44 254 LEU A O 1
ATOM 2013 N N . ARG A 1 255 ? 22.489 40.911 7.751 1.00 84.44 255 ARG A N 1
ATOM 2014 C CA . ARG A 1 255 ? 22.455 41.776 8.928 1.00 84.44 255 ARG A CA 1
ATOM 2015 C C . ARG A 1 255 ? 21.809 41.018 10.088 1.00 84.44 255 ARG A C 1
ATOM 2017 O O . ARG A 1 255 ? 20.973 40.151 9.842 1.00 84.44 255 ARG A O 1
ATOM 2024 N N . PRO A 1 256 ? 22.089 41.395 11.347 1.00 81.62 256 PRO A N 1
ATOM 2025 C CA . PRO A 1 256 ? 21.443 40.784 12.510 1.00 81.62 256 PRO A CA 1
ATOM 2026 C C . PRO A 1 256 ? 19.905 40.787 12.448 1.00 81.62 256 PRO A C 1
ATOM 2028 O O . PRO A 1 256 ? 19.266 39.879 12.969 1.00 81.62 256 PRO A O 1
ATOM 2031 N N . GLU A 1 257 ? 19.294 41.777 11.783 1.00 79.94 257 GLU A N 1
ATOM 2032 C CA . GLU A 1 257 ? 17.837 41.837 11.586 1.00 79.94 257 GLU A CA 1
ATOM 2033 C C . GLU A 1 257 ? 17.296 40.799 10.577 1.00 79.94 257 GLU A C 1
ATOM 2035 O O . GLU A 1 257 ? 16.093 40.556 10.532 1.00 79.94 257 GLU A O 1
ATOM 2040 N N . GLU A 1 258 ? 18.166 40.203 9.757 1.00 71.62 258 GLU A N 1
ATOM 2041 C CA . GLU A 1 258 ? 17.839 39.283 8.659 1.00 71.62 258 GLU A CA 1
ATOM 2042 C C . GLU A 1 258 ? 18.111 37.803 9.020 1.00 71.62 258 GLU A C 1
ATOM 2044 O O . GLU A 1 258 ? 17.834 36.915 8.216 1.00 71.62 258 GLU A O 1
ATOM 2049 N N . GLU A 1 259 ? 18.635 37.516 10.221 1.00 68.56 259 GLU A N 1
ATOM 2050 C CA . GLU A 1 259 ? 18.980 36.160 10.695 1.00 68.56 259 GLU A CA 1
ATOM 2051 C C . GLU A 1 259 ? 17.808 35.374 11.336 1.00 68.56 259 GLU A C 1
ATOM 2053 O O . GLU A 1 259 ? 17.996 34.211 11.720 1.00 68.56 259 GLU A O 1
ATOM 2058 N N . ALA A 1 260 ? 16.624 35.996 11.451 1.00 60.72 260 ALA A N 1
ATOM 2059 C CA . ALA A 1 260 ? 15.435 35.479 12.148 1.00 60.72 260 ALA A CA 1
ATOM 2060 C C . ALA A 1 260 ? 14.826 34.202 11.532 1.00 60.72 260 ALA A C 1
ATOM 2062 O O . ALA A 1 260 ? 14.741 34.094 10.287 1.00 60.72 260 ALA A O 1
#

Secondary structure (DSSP, 8-state):
-HHHHHHHHHHHHHHH-TT--EEEEEE-TTT---TT-TT-TTSS-S-GGGTTS-HHHHHHHHHHHHHHHHHHHTS--EEEEEEE---TTHHHHHGGGPPTTEEETTT-TTEEEEE-THHHHTT--S---HHHHHHHHTTTTSTT--EEEEE-B-TTT---B--HHHHHHHHHHHHHHHHS---HHHHHHHHHHHHHHHHH-GGGHHHHHHHHHHHHHHHHHHHHHSTT-SSIIIIIHHHHHHHHS---S-GGG--GGG--

Sequence (260 aa):
RTREMIEWMIREIKRNVPDLAAIVTGANDSGAGLCWAAAQYPGPNGPQHCRSISTAQRVRTLCETIHQGARQGGGEIVLRWGNVNFWDHEMETVLPMLPPNTFINNEDASLTITGTQINRMFPFRGMVDPLAVVKAMEPFPDESVGNILLRFSDQYYGRADDSAEAVSKFLDLFETCVAKPTNGLHSRLDRLREISESWGGKNNRDAVFEAFCNMNQGLSLLQLAAPLYYRHPLFLRVSLRYMNRPLVIKPELLRPEEEA

pLDDT: mean 88.69, std 10.03, range [50.62, 98.5]

Radius of gyration: 22.52 Å; chains: 1; bounding box: 51×66×60 Å

Foldseek 3Di:
DVLVVLLQVLLVVCLVVVVAAADEDEQDQDPNHQAQAQHHPVGHHDDPVCNPPAPLNSLLSNQVSNQNSNVNNPDGHQYEHAYYDHDPCSVVSNVVSHDPSYYYQVPQPLEQEAEACCQAAPVDALGHQLLVLLVSLQCVVPPSNPYYHYDQANPPPRPDGHDPNSRVLSVVSNVVCVVPHDDDDPSSLVSLLVSLCVVVNPVCSVVSSVVSVVVVVVSVVLCVVCVVRSHCVPPVCVVCCCVVPNPDPCPVPDDPVRPD